Protein AF-0000000078277235 (afdb_homodimer)

Secondary structure (DSSP, 8-state):
------------------------------GGGPPEEE-SGGGGGGGGSSEEEEEEE-TTBHHHHHHHHHHHHHHT-GGGTTSEEEEEE-TT-HHHHHHTT--SSSEEEEEETTEEEEEEES--SSHHHHHHHHT-/------------------------------GGGPPEEE-SGGGGGGGGSSEEEEEEE-TTBHHHHHHHHHHHHHHT-GGGTTSEEEEEE-TT-HHHHHHTT--SSSEEEEEETTEEEEEEES--S-HHHHHHHHT-

Sequence (272 aa):
MSWGIFSKDSLFSLLNVMGILMFSTIVVTSVNGEPIQFLQTNDVYKLHKGFWVVNYHLAGYKYSDKGAKLFTKASKDKKYEKVNFASFNCLDNIDYCFAKGISKFPSITLEQNGRIKSKLQGAPRAVEQIKQFIQKMSWGIFSKDSLFSLLNVMGILMFSTIVVTSVNGEPIQFLQTNDVYKLHKGFWVVNYHLAGYKYSDKGAKLFTKASKDKKYEKVNFASFNCLDNIDYCFAKGISKFPSITLEQNGRIKSKLQGAPRAVEQIKQFIQK

Solvent-accessible surface area (backbone atoms only — not comparable to full-atom values): 15888 Å² total; per-residue (Å²): 134,89,77,85,83,84,81,79,82,81,79,79,78,78,75,78,76,74,74,75,76,73,76,74,72,74,73,76,61,53,68,88,33,40,50,36,78,37,79,54,78,79,60,52,64,60,47,50,57,53,59,35,40,35,39,39,26,36,82,65,21,57,53,24,49,53,26,49,54,35,49,41,58,43,40,48,36,73,93,41,70,88,55,42,42,33,33,36,50,28,57,90,35,45,67,61,37,40,75,72,69,48,67,49,67,14,24,37,31,40,28,51,46,62,38,78,78,49,74,46,72,40,53,64,89,45,43,65,58,54,53,54,59,68,72,102,138,88,70,89,78,71,87,78,83,78,80,79,77,78,74,78,76,76,73,76,76,73,76,73,70,75,72,74,61,52,66,89,33,40,50,34,78,37,78,53,78,80,61,52,65,62,48,50,57,53,61,36,38,36,38,40,26,34,83,64,20,57,54,22,48,55,27,48,52,36,48,41,58,45,41,49,36,74,93,40,70,87,54,43,43,32,32,35,49,30,58,88,34,44,68,61,36,42,74,72,68,46,68,52,69,13,25,38,32,40,28,49,47,61,38,78,76,47,74,45,72,38,53,62,90,44,43,66,57,54,52,54,60,67,72,100

Organism: Zancudomyces culisetae (NCBI:txid1213189)

Radius of gyration: 32.81 Å; Cα contacts (8 Å, |Δi|>4): 409; chains: 2; bounding box: 46×60×177 Å

Structure (mmCIF, N/CA/C/O backbone):
data_AF-0000000078277235-model_v1
#
loop_
_entity.id
_entity.type
_entity.pdbx_description
1 polymer 'Thioredoxin domain-containing protein'
#
loop_
_atom_site.group_PDB
_atom_site.id
_atom_site.type_symbol
_atom_site.label_atom_id
_atom_site.label_alt_id
_atom_site.label_comp_id
_atom_site.label_asym_id
_atom_site.label_entity_id
_atom_site.label_seq_id
_atom_site.pdbx_PDB_ins_code
_atom_site.Cartn_x
_atom_site.Cartn_y
_atom_site.Cartn_z
_atom_site.occupancy
_atom_site.B_iso_or_equiv
_atom_site.auth_seq_id
_atom_site.auth_comp_id
_atom_site.auth_asym_id
_atom_site.auth_atom_id
_atom_site.pdbx_PDB_model_num
ATOM 1 N N . MET A 1 1 ? -26.672 9.633 91.312 1 26.83 1 MET A N 1
ATOM 2 C CA . MET A 1 1 ? -27.125 9.133 90 1 26.83 1 MET A CA 1
ATOM 3 C C . MET A 1 1 ? -26.375 9.812 88.875 1 26.83 1 MET A C 1
ATOM 5 O O . MET A 1 1 ? -26.828 9.781 87.75 1 26.83 1 MET A O 1
ATOM 9 N N . SER A 1 2 ? -25.297 10.508 89.125 1 33.12 2 SER A N 1
ATOM 10 C CA . SER A 1 2 ? -24.625 11.562 88.375 1 33.12 2 SER A CA 1
ATOM 11 C C . SER A 1 2 ? -23.812 10.984 87.188 1 33.12 2 SER A C 1
ATOM 13 O O . SER A 1 2 ? -22.656 10.594 87.375 1 33.12 2 SER A O 1
ATOM 15 N N . TRP A 1 3 ? -24.484 9.891 86.438 1 30.95 3 TRP A N 1
ATOM 16 C CA . TRP A 1 3 ? -23.688 9.125 85.5 1 30.95 3 TRP A CA 1
ATOM 17 C C . TRP A 1 3 ? -23.031 10.047 84.5 1 30.95 3 TRP A C 1
ATOM 19 O O . TRP A 1 3 ? -23.406 11.211 84.375 1 30.95 3 TRP A O 1
ATOM 29 N N . GLY A 1 4 ? -22.422 9.438 83.375 1 32.31 4 GLY A N 1
ATOM 30 C CA . GLY A 1 4 ? -21.344 9.266 82.375 1 32.31 4 GLY A CA 1
ATOM 31 C C . GLY A 1 4 ? -21.438 10.227 81.25 1 32.31 4 GLY A C 1
ATOM 32 O O . GLY A 1 4 ? -22.531 10.609 80.812 1 32.31 4 GLY A O 1
ATOM 33 N N . ILE A 1 5 ? -20.344 10.953 80.938 1 37.28 5 ILE A N 1
ATOM 34 C CA . ILE A 1 5 ? -19.781 11.977 80.062 1 37.28 5 ILE A CA 1
ATOM 35 C C . ILE A 1 5 ? -19.953 11.547 78.625 1 37.28 5 ILE A C 1
ATOM 37 O O . ILE A 1 5 ? -19.938 10.352 78.312 1 37.28 5 ILE A O 1
ATOM 41 N N . PHE A 1 6 ? -20.359 12.469 77.688 1 34.78 6 PHE A N 1
ATOM 42 C CA . PHE A 1 6 ? -20.75 12.742 76.312 1 34.78 6 PHE A CA 1
ATOM 43 C C . PHE A 1 6 ? -19.609 12.445 75.375 1 34.78 6 PHE A C 1
ATOM 45 O O . PHE A 1 6 ? -18.562 13.102 75.438 1 34.78 6 PHE A O 1
ATOM 52 N N . SER A 1 7 ? -19.156 11.133 75.062 1 30 7 SER A N 1
ATOM 53 C CA . SER A 1 7 ? -18.094 10.828 74.125 1 30 7 SER A CA 1
ATOM 54 C C . SER A 1 7 ? -18.438 11.352 72.688 1 30 7 SER A C 1
ATOM 56 O O . SER A 1 7 ? -19.438 10.93 72.125 1 30 7 SER A O 1
ATOM 58 N N . LYS A 1 8 ? -18.25 12.617 72.438 1 32.94 8 LYS A N 1
ATOM 59 C CA . LYS A 1 8 ? -18.438 13.266 71.125 1 32.94 8 LYS A CA 1
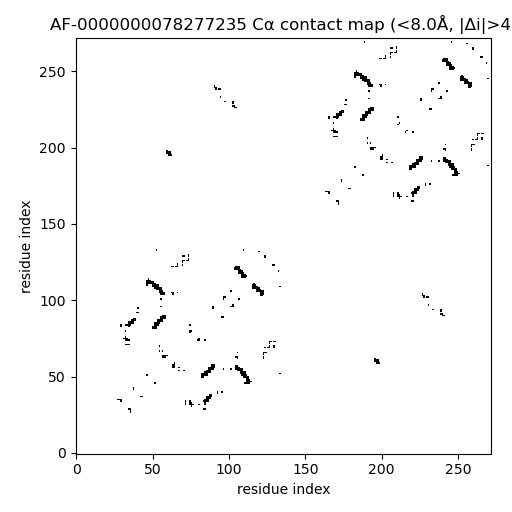ATOM 60 C C . LYS A 1 8 ? -17.672 12.539 70 1 32.94 8 LYS A C 1
ATOM 62 O O . LYS A 1 8 ? -16.469 12.281 70.188 1 32.94 8 LYS A O 1
ATOM 67 N N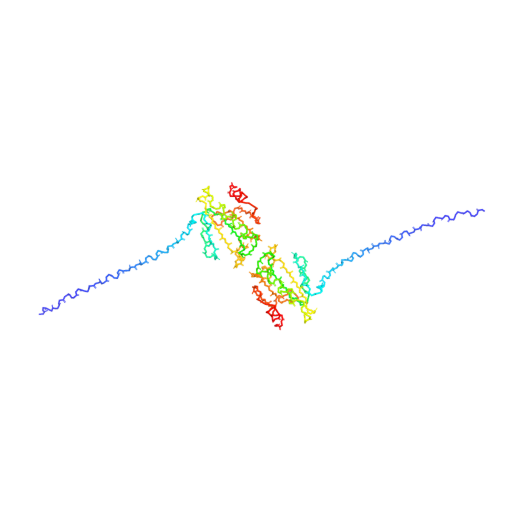 . ASP A 1 9 ? -18.266 11.625 69.125 1 31.92 9 ASP A N 1
ATOM 68 C CA . ASP A 1 9 ? -17.891 10.945 67.938 1 31.92 9 ASP A CA 1
ATOM 69 C C . ASP A 1 9 ? -17.328 11.93 66.875 1 31.92 9 ASP A C 1
ATOM 71 O O . ASP A 1 9 ? -17.953 12.945 66.562 1 31.92 9 ASP A O 1
ATOM 75 N N . SER A 1 10 ? -15.945 12.109 66.688 1 32.84 10 SER A N 1
ATOM 76 C CA . SER A 1 10 ? -15.117 12.758 65.688 1 32.84 10 SER A CA 1
ATOM 77 C C . SER A 1 10 ? -15.477 12.281 64.312 1 32.84 10 SER A C 1
ATOM 79 O O . SER A 1 10 ? -15.383 11.086 64 1 32.84 10 SER A O 1
ATOM 81 N N . LEU A 1 11 ? -16.531 12.742 63.625 1 35.03 11 LEU A N 1
ATOM 82 C CA . LEU A 1 11 ? -16.875 12.547 62.219 1 35.03 11 LEU A CA 1
ATOM 83 C C . LEU A 1 11 ? -15.68 12.82 61.312 1 35.03 11 LEU A C 1
ATOM 85 O O . LEU A 1 11 ? -15.141 13.93 61.312 1 35.03 11 LEU A O 1
ATOM 89 N N . PHE A 1 12 ? -14.734 11.867 61.031 1 36.47 12 PHE A N 1
ATOM 90 C CA . PHE A 1 12 ? -13.664 11.852 60.031 1 36.47 12 PHE A CA 1
ATOM 91 C C . PHE A 1 12 ? -14.188 12.234 58.656 1 36.47 12 PHE A C 1
ATOM 93 O O . PHE A 1 12 ? -15.117 11.609 58.156 1 36.47 12 PHE A O 1
ATOM 100 N N . SER A 1 13 ? -14.195 13.516 58.281 1 35.94 13 SER A N 1
ATOM 101 C CA . SER A 1 13 ? -14.367 14.047 56.938 1 35.94 13 SER A CA 1
ATOM 102 C C . SER A 1 13 ? -13.453 13.336 55.938 1 35.94 13 SER A C 1
ATOM 104 O O . SER A 1 13 ? -12.227 13.375 56.094 1 35.94 13 SER A O 1
ATOM 106 N N . LEU A 1 14 ? -13.758 12.133 55.469 1 38.88 14 LEU A N 1
ATOM 107 C CA . LEU A 1 14 ? -13.133 11.539 54.281 1 38.88 14 LEU A CA 1
ATOM 108 C C . LEU A 1 14 ? -13.055 12.555 53.156 1 38.88 14 LEU A C 1
ATOM 110 O O . LEU A 1 14 ? -14.078 13 52.625 1 38.88 14 LEU A O 1
ATOM 114 N N . LEU A 1 15 ? -12.133 13.477 53.156 1 37.88 15 LEU A N 1
ATOM 115 C CA . LEU A 1 15 ? -11.758 14.273 52 1 37.88 15 LEU A CA 1
ATOM 116 C C . LEU A 1 15 ? -11.516 13.383 50.781 1 37.88 15 LEU A C 1
ATOM 118 O O . LEU A 1 15 ? -10.656 12.508 50.812 1 37.88 15 LEU A O 1
ATOM 122 N N . ASN A 1 16 ? -12.508 13.039 50 1 39.5 16 ASN A N 1
ATOM 123 C CA . ASN A 1 16 ? -12.398 12.516 48.625 1 39.5 16 ASN A CA 1
ATOM 124 C C . ASN A 1 16 ? -11.391 13.305 47.812 1 39.5 16 ASN A C 1
ATOM 126 O O . ASN A 1 16 ? -11.609 14.484 47.5 1 39.5 16 ASN A O 1
ATOM 130 N N . VAL A 1 17 ? -10.062 13.148 47.969 1 40.12 17 VAL A N 1
ATOM 131 C CA . VAL A 1 17 ? -9.078 13.609 47 1 40.12 17 VAL A CA 1
ATOM 132 C C . VAL A 1 17 ? -9.477 13.117 45.594 1 40.12 17 VAL A C 1
ATOM 134 O O . VAL A 1 17 ? -9.383 11.922 45.312 1 40.12 17 VAL A O 1
ATOM 137 N N . MET A 1 18 ? -10.57 13.57 45.031 1 38.38 18 MET A N 1
ATOM 138 C CA . MET A 1 18 ? -10.758 13.391 43.594 1 38.38 18 MET A CA 1
ATOM 139 C C . MET A 1 18 ? -9.492 13.781 42.844 1 38.38 18 MET A C 1
ATOM 141 O O . MET A 1 18 ? -9.117 14.953 42.812 1 38.38 18 MET A O 1
ATOM 145 N N . GLY A 1 19 ? -8.391 13.023 42.875 1 37.62 19 GLY A N 1
ATOM 146 C CA . GLY A 1 19 ? -7.27 13.211 41.969 1 37.62 19 GLY A CA 1
ATOM 147 C C . GLY A 1 19 ? -7.703 13.438 40.531 1 37.62 19 GLY A C 1
ATOM 148 O O . GLY A 1 19 ? -8.367 12.586 39.938 1 37.62 19 GLY A O 1
ATOM 149 N N . ILE A 1 20 ? -7.926 14.664 40.094 1 40.81 20 ILE A N 1
ATOM 150 C CA . ILE A 1 20 ? -8.086 15.047 38.688 1 40.81 20 ILE A CA 1
ATOM 151 C C . ILE A 1 20 ? -6.938 14.469 37.875 1 40.81 20 ILE A C 1
ATOM 153 O O . ILE A 1 20 ? -5.777 14.828 38.062 1 40.81 20 ILE A O 1
ATOM 157 N N . LEU A 1 21 ? -6.988 13.211 37.531 1 38.16 21 LEU A N 1
ATOM 158 C CA . LEU A 1 21 ? -6.109 12.727 36.469 1 38.16 21 LEU A CA 1
ATOM 159 C C . LEU A 1 21 ? -6.133 13.672 35.281 1 38.16 21 LEU A C 1
ATOM 161 O O . LEU A 1 21 ? -7.148 13.781 34.594 1 38.16 21 LEU A O 1
ATOM 165 N N . MET A 1 22 ? -5.434 14.758 35.344 1 36.38 22 MET A N 1
ATOM 166 C CA . MET A 1 22 ? -5.203 15.586 34.156 1 36.38 22 MET A CA 1
ATOM 167 C C . MET A 1 22 ? -4.652 14.75 33 1 36.38 22 MET A C 1
ATOM 169 O O . MET A 1 22 ? -3.58 14.156 33.125 1 36.38 22 MET A O 1
ATOM 173 N N . PHE A 1 23 ? -5.461 14.047 32.281 1 37.84 23 PHE A N 1
ATOM 174 C CA . PHE A 1 23 ? -5.062 13.602 30.953 1 37.84 23 PHE A CA 1
ATOM 175 C C . PHE A 1 23 ? -4.332 14.711 30.203 1 37.84 23 PHE A C 1
ATOM 177 O O . PHE A 1 23 ? -4.945 15.695 29.797 1 37.84 23 PHE A O 1
ATOM 184 N N . SER A 1 24 ? -3.104 14.922 30.453 1 35.66 24 SER A N 1
ATOM 185 C CA . SER A 1 24 ? -2.281 15.781 29.609 1 35.66 24 SER A CA 1
ATOM 186 C C . SER A 1 24 ? -2.426 15.414 28.141 1 35.66 24 SER A C 1
ATOM 188 O O . SER A 1 24 ? -2.072 14.305 27.734 1 35.66 24 SER A O 1
ATOM 190 N N . THR A 1 25 ? -3.445 15.812 27.5 1 36.75 25 THR A N 1
ATOM 191 C CA . THR A 1 25 ? -3.422 15.773 26.047 1 36.75 25 THR A CA 1
ATOM 192 C C . THR A 1 25 ? -2.107 16.328 25.516 1 36.75 25 THR A C 1
ATOM 194 O O . THR A 1 25 ? -1.825 17.516 25.656 1 36.75 25 THR A O 1
ATOM 197 N N . ILE A 1 26 ? -1.098 15.602 25.547 1 33.97 26 ILE A N 1
ATOM 198 C CA . ILE A 1 26 ? 0.086 16.031 24.812 1 33.97 26 ILE A CA 1
ATOM 199 C C . ILE A 1 26 ? -0.315 16.516 23.422 1 33.97 26 ILE A C 1
ATOM 201 O O . ILE A 1 26 ? -0.714 15.719 22.578 1 33.97 26 ILE A O 1
ATOM 205 N N . VAL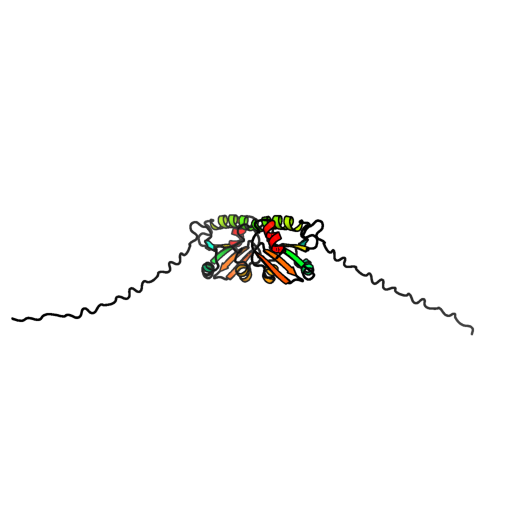 A 1 27 ? -0.939 17.688 23.266 1 37.31 27 VAL A N 1
ATOM 206 C CA . VAL A 1 27 ? -0.95 18.328 21.953 1 37.31 27 VAL A CA 1
ATOM 207 C C . VAL A 1 27 ? 0.456 18.312 21.359 1 37.31 27 VAL A C 1
ATOM 209 O O . VAL A 1 27 ? 1.372 18.953 21.891 1 37.31 27 VAL A O 1
ATOM 212 N N . VAL A 1 28 ? 0.849 17.188 20.781 1 39.94 28 VAL A N 1
ATOM 213 C CA . VAL A 1 28 ? 2.102 17.203 20.031 1 39.94 28 VAL A CA 1
ATOM 214 C C . VAL A 1 28 ? 2.084 18.359 19.016 1 39.94 28 VAL A C 1
ATOM 216 O O . VAL A 1 28 ? 1.291 18.359 18.078 1 39.94 28 VAL A O 1
ATOM 219 N N . THR A 1 29 ? 2.064 19.547 19.438 1 46.28 29 THR A N 1
ATOM 220 C CA . THR A 1 29 ? 2.355 20.688 18.578 1 46.28 29 THR A CA 1
ATOM 221 C C . THR A 1 29 ? 3.578 20.406 17.703 1 46.28 29 THR A C 1
ATOM 223 O O . THR A 1 29 ? 4.457 19.625 18.094 1 46.28 29 THR A O 1
ATOM 226 N N . SER A 1 30 ? 3.348 20.312 16.328 1 51.72 30 SER A N 1
ATOM 227 C CA . SER A 1 30 ? 4.488 20.281 15.422 1 51.72 30 SER A CA 1
ATOM 228 C C . SER A 1 30 ? 5.633 21.156 15.93 1 51.72 30 SER A C 1
ATOM 230 O O . SER A 1 30 ? 5.469 22.359 16.109 1 51.72 30 SER A O 1
ATOM 232 N N . VAL A 1 31 ? 6.375 20.703 16.797 1 56.75 31 VAL A N 1
ATOM 233 C CA . VAL A 1 31 ? 7.578 21.438 17.172 1 56.75 31 VAL A CA 1
ATOM 234 C C . VAL A 1 31 ? 8.484 21.594 15.953 1 56.75 31 VAL A C 1
ATOM 236 O O . VAL A 1 31 ? 8.82 20.625 15.297 1 56.75 31 VAL A O 1
ATOM 239 N N . ASN A 1 32 ? 8.789 22.828 15.547 1 69.06 32 ASN A N 1
ATOM 240 C CA . ASN A 1 32 ? 9.781 23.297 14.578 1 69.06 32 ASN A CA 1
ATOM 241 C C . ASN A 1 32 ? 9.344 23 13.148 1 69.06 32 ASN A C 1
ATOM 243 O O . ASN A 1 32 ? 10.188 22.734 12.281 1 69.06 32 ASN A O 1
ATOM 247 N N . GLY A 1 33 ? 7.996 22.812 12.906 1 84.06 33 GLY A N 1
ATOM 248 C CA . GLY A 1 33 ? 7.484 22.703 11.547 1 84.06 33 GLY A CA 1
ATOM 249 C C . GLY A 1 33 ? 7.441 21.281 11.047 1 84.06 33 GLY A C 1
ATOM 250 O O . GLY A 1 33 ? 7.02 21.031 9.914 1 84.06 33 GLY A O 1
ATOM 251 N N . GLU A 1 34 ? 7.91 20.312 11.922 1 92.31 34 GLU A N 1
ATOM 252 C CA . GLU A 1 34 ? 7.859 18.906 11.516 1 92.31 34 GLU A CA 1
ATOM 253 C C . GLU A 1 34 ? 6.445 18.359 11.648 1 92.31 34 GLU A C 1
ATOM 255 O O . GLU A 1 34 ? 5.766 18.609 12.648 1 92.31 34 GLU A O 1
ATOM 260 N N . PRO A 1 35 ? 6.062 17.625 10.609 1 96.56 35 PRO A N 1
ATOM 261 C CA . PRO A 1 35 ? 4.73 17.031 10.727 1 96.56 35 PRO A CA 1
ATOM 262 C C . PRO A 1 35 ? 4.621 16.062 11.898 1 96.56 35 PRO A C 1
ATOM 264 O O . PRO A 1 35 ? 5.562 15.312 12.172 1 96.56 35 PRO A O 1
ATOM 267 N N . ILE A 1 36 ? 3.5 16.078 12.531 1 94.06 36 ILE A N 1
ATOM 268 C CA . ILE A 1 36 ? 3.217 15.078 13.547 1 94.06 36 ILE A CA 1
ATOM 269 C C . ILE A 1 36 ? 3.123 13.695 12.898 1 94.06 36 ILE A C 1
ATOM 271 O O . ILE A 1 36 ? 2.512 13.547 11.836 1 94.06 36 ILE A O 1
ATOM 275 N N . GLN A 1 37 ? 3.777 12.719 13.523 1 93 37 GLN A N 1
ATOM 276 C CA . GLN A 1 37 ? 3.719 11.359 13 1 93 37 GLN A CA 1
ATOM 277 C C . GLN A 1 37 ? 2.611 10.555 13.68 1 93 37 GLN A C 1
ATOM 279 O O . GLN A 1 37 ? 2.668 10.305 14.891 1 93 37 GLN A O 1
ATOM 284 N N . PHE A 1 38 ? 1.598 10.273 12.867 1 87.31 38 PHE A N 1
ATOM 285 C CA . PHE A 1 38 ? 0.58 9.359 13.375 1 87.31 38 PHE A CA 1
ATOM 286 C C . PHE A 1 38 ? 0.924 7.922 13.023 1 87.31 38 PHE A C 1
ATOM 288 O O . PHE A 1 38 ? 1.121 7.594 11.852 1 87.31 38 PHE A O 1
ATOM 295 N N . LEU A 1 39 ? 1.093 7.125 13.992 1 76.5 39 LEU A N 1
ATOM 296 C CA . LEU A 1 39 ? 1.481 5.742 13.742 1 76.5 39 LEU A CA 1
ATOM 297 C C . LEU A 1 39 ? 0.274 4.812 13.828 1 76.5 39 LEU A C 1
ATOM 299 O O . LEU A 1 39 ? 0.265 3.742 13.211 1 76.5 39 LEU A O 1
ATOM 303 N N . GLN A 1 40 ? -0.65 5.137 14.727 1 80.44 40 GLN A N 1
ATOM 304 C CA . GLN A 1 40 ? -1.84 4.316 14.93 1 80.44 40 GLN A CA 1
ATOM 305 C C . GLN A 1 40 ? -3.111 5.156 14.828 1 80.44 40 GLN A C 1
ATOM 307 O O . GLN A 1 40 ? -3.055 6.387 14.883 1 80.44 40 GLN A O 1
ATOM 312 N N . THR A 1 41 ? -4.156 4.477 14.688 1 82.75 41 THR A N 1
ATOM 313 C CA . THR A 1 41 ? -5.445 5.121 14.469 1 82.75 41 THR A CA 1
ATOM 314 C C . THR A 1 41 ? -5.902 5.859 15.727 1 82.75 41 THR A C 1
ATOM 316 O O . THR A 1 41 ? -6.77 6.73 15.664 1 82.75 41 THR A O 1
ATOM 319 N N . ASN A 1 42 ? -5.184 5.605 16.703 1 79.38 42 ASN A N 1
ATOM 320 C CA . ASN A 1 42 ? -5.652 6.203 17.953 1 79.38 42 ASN A CA 1
ATOM 321 C C . ASN A 1 42 ? -5.312 7.688 18.031 1 79.38 42 ASN A C 1
ATOM 323 O O . ASN A 1 42 ? -5.898 8.422 18.828 1 79.38 42 ASN A O 1
ATOM 327 N N . ASP A 1 43 ? -4.383 8.18 17.281 1 82.06 43 ASP A N 1
ATOM 328 C CA . ASP A 1 43 ? -3.99 9.586 17.344 1 82.06 43 ASP A CA 1
ATOM 329 C C . ASP A 1 43 ? -4.762 10.414 16.312 1 82.06 43 ASP A C 1
ATOM 331 O O . ASP A 1 43 ? -4.699 11.648 16.328 1 82.06 43 ASP A O 1
ATOM 335 N N . VAL A 1 44 ? -5.566 9.758 15.57 1 87.44 44 VAL A N 1
ATOM 336 C CA . VAL A 1 44 ? -6.168 10.438 14.43 1 87.44 44 VAL A CA 1
ATOM 337 C C . VAL A 1 44 ? -7.344 11.289 14.898 1 87.44 44 VAL A C 1
ATOM 339 O O . VAL A 1 44 ? -7.828 12.148 14.156 1 87.44 44 VAL A O 1
ATOM 342 N N . TYR A 1 45 ? -7.754 11.156 16.109 1 89.44 45 TYR A N 1
ATOM 343 C CA . TYR A 1 45 ? -8.836 11.969 16.656 1 89.44 45 TYR A CA 1
ATOM 344 C C . TYR A 1 45 ? -8.477 13.453 16.625 1 89.44 45 TYR A C 1
ATOM 346 O O . TYR A 1 45 ? -9.352 14.305 16.5 1 89.44 45 TYR A O 1
ATOM 354 N N . LYS A 1 46 ? -7.234 13.766 16.703 1 91.44 46 LYS A N 1
ATOM 355 C CA . LYS A 1 46 ? -6.762 15.141 16.656 1 91.44 46 LYS A CA 1
ATOM 356 C C . LYS A 1 46 ? -7.211 15.828 15.367 1 91.44 46 LYS A C 1
ATOM 358 O O . LYS A 1 46 ? -7.43 17.047 15.352 1 91.44 46 LYS A O 1
ATOM 363 N N . LEU A 1 47 ? -7.352 15.047 14.312 1 94.88 47 LEU A N 1
ATOM 364 C CA . LEU A 1 47 ? -7.711 15.602 13.008 1 94.88 47 LEU A CA 1
ATOM 365 C C . LEU A 1 47 ? -9.125 16.172 13.023 1 94.88 47 LEU A C 1
ATOM 367 O O . LEU A 1 47 ? -9.516 16.922 12.125 1 94.88 47 LEU A O 1
ATOM 371 N N . HIS A 1 48 ? -9.953 15.836 14 1 95.19 48 HIS A N 1
ATOM 372 C CA . HIS A 1 48 ? -11.367 16.203 14.039 1 95.19 48 HIS A CA 1
ATOM 373 C C . HIS A 1 48 ? -11.547 17.656 14.484 1 95.19 48 HIS A C 1
ATOM 375 O O . HIS A 1 48 ? -12.672 18.156 14.5 1 95.19 48 HIS A O 1
ATOM 381 N N . LYS A 1 49 ? -10.469 18.297 14.828 1 95.5 49 LYS A N 1
ATOM 382 C CA . LYS A 1 49 ? -10.523 19.703 15.195 1 95.5 49 LYS A CA 1
ATOM 383 C C . LYS A 1 49 ? -9.484 20.516 14.414 1 95.5 49 LYS A C 1
ATOM 385 O O . LYS A 1 49 ? -8.289 20.203 14.445 1 95.5 49 LYS A O 1
ATOM 390 N N . GLY A 1 50 ? -10.016 21.5 13.688 1 96 50 GLY A N 1
ATOM 391 C CA . GLY A 1 50 ? -9.109 22.438 13.039 1 96 50 GLY A CA 1
ATOM 392 C C . GLY A 1 50 ? -8.75 22.031 11.625 1 96 50 GLY A C 1
ATOM 393 O O . GLY A 1 50 ? -9.406 21.172 11.031 1 96 50 GLY A O 1
ATOM 394 N N . PHE A 1 51 ? -7.719 22.781 11.039 1 96.75 51 PHE A N 1
ATOM 395 C CA . PHE A 1 51 ? -7.242 22.578 9.672 1 96.75 51 PHE A CA 1
ATOM 396 C C . PHE A 1 51 ? -5.934 21.797 9.672 1 96.75 51 PHE A C 1
ATOM 398 O O . PHE A 1 51 ? -4.996 22.141 10.398 1 96.75 51 PHE A O 1
ATOM 405 N N . TRP A 1 52 ? -5.93 20.734 8.852 1 97.25 52 TRP A N 1
ATOM 406 C CA . TRP A 1 52 ? -4.766 19.859 8.789 1 97.25 52 TRP A CA 1
ATOM 407 C C . TRP A 1 52 ? -4.348 19.625 7.34 1 97.25 52 TRP A C 1
ATOM 409 O O . TRP A 1 52 ? -5.199 19.531 6.453 1 97.25 52 TRP A O 1
ATOM 419 N N . VAL A 1 53 ? -3.082 19.531 7.121 1 98.31 53 VAL A N 1
ATOM 420 C CA . VAL A 1 53 ? -2.477 18.938 5.934 1 98.31 53 VAL A CA 1
ATOM 421 C C . VAL A 1 53 ? -1.838 17.609 6.293 1 98.31 53 VAL A C 1
ATOM 423 O O . VAL A 1 53 ? -0.954 17.547 7.152 1 98.31 53 VAL A O 1
ATOM 426 N N . VAL A 1 54 ? -2.357 16.578 5.656 1 98.19 54 VAL A N 1
ATOM 427 C CA . VAL A 1 54 ? -1.931 15.258 6.09 1 98.19 54 VAL A CA 1
ATOM 428 C C . VAL A 1 54 ? -1.298 14.516 4.914 1 98.19 54 VAL A C 1
ATOM 430 O O . VAL A 1 54 ? -1.837 14.516 3.807 1 98.19 54 VAL A O 1
ATOM 433 N N . ASN A 1 55 ? -0.127 13.938 5.129 1 98.62 55 ASN A N 1
ATOM 434 C CA . ASN A 1 55 ? 0.522 13.023 4.195 1 98.62 55 ASN A CA 1
ATOM 435 C C . ASN A 1 55 ? 0.211 11.562 4.531 1 98.62 55 ASN A C 1
ATOM 437 O O . ASN A 1 55 ? 0.732 11.023 5.508 1 98.62 55 ASN A O 1
ATOM 441 N N . TYR A 1 56 ? -0.661 10.969 3.795 1 97.88 56 TYR A N 1
ATOM 442 C CA . TYR A 1 56 ? -0.898 9.531 3.869 1 97.88 56 TYR A CA 1
ATOM 443 C C . TYR A 1 56 ? 0.1 8.766 3.006 1 97.88 56 TYR A C 1
ATOM 445 O O . TYR A 1 56 ? 0.138 8.945 1.786 1 97.88 56 TYR A O 1
ATOM 453 N N . HIS A 1 57 ? 0.857 7.906 3.598 1 97.62 57 HIS A N 1
ATOM 454 C CA . HIS A 1 57 ? 1.991 7.32 2.893 1 97.62 57 HIS A CA 1
ATOM 455 C C . HIS A 1 57 ? 2.203 5.867 3.307 1 97.62 57 HIS A C 1
ATOM 457 O O . HIS A 1 57 ? 1.535 5.371 4.219 1 97.62 57 HIS A O 1
ATOM 463 N N . LEU A 1 58 ? 3.025 5.18 2.51 1 97.06 58 LEU A N 1
ATOM 464 C CA . LEU A 1 58 ? 3.531 3.852 2.838 1 97.06 58 LEU A CA 1
ATOM 465 C C . LEU A 1 58 ? 5.02 3.902 3.172 1 97.06 58 LEU A C 1
ATOM 467 O O . LEU A 1 58 ? 5.852 4.125 2.287 1 97.06 58 LEU A O 1
ATOM 471 N N . ALA A 1 59 ? 5.305 3.695 4.469 1 96.31 59 ALA A N 1
ATOM 472 C CA . ALA A 1 59 ? 6.707 3.75 4.867 1 96.31 59 ALA A CA 1
ATOM 473 C C . ALA A 1 59 ? 7.527 2.686 4.145 1 96.31 59 ALA A C 1
ATOM 475 O O . ALA A 1 59 ? 7.137 1.517 4.105 1 96.31 59 ALA A O 1
ATOM 476 N N . GLY A 1 60 ? 8.664 3.096 3.531 1 96.06 60 GLY A N 1
ATOM 477 C CA . GLY A 1 60 ? 9.539 2.156 2.838 1 96.06 60 GLY A CA 1
ATOM 478 C C . GLY A 1 60 ? 9.242 2.057 1.354 1 96.06 60 GLY A C 1
ATOM 479 O O . GLY A 1 60 ? 9.953 1.369 0.62 1 96.06 60 GLY A O 1
ATOM 480 N N . TYR A 1 61 ? 8.156 2.625 0.918 1 97.56 61 TYR A N 1
ATOM 481 C CA . TYR A 1 61 ? 7.84 2.693 -0.503 1 97.56 61 TYR A CA 1
ATOM 482 C C . TYR A 1 61 ? 8.555 3.861 -1.166 1 97.56 61 TYR A C 1
ATOM 484 O O . TYR A 1 61 ? 8.422 5.008 -0.732 1 97.56 61 TYR A O 1
ATOM 492 N N . LYS A 1 62 ? 9.242 3.654 -2.166 1 97 62 LYS A N 1
ATOM 493 C CA . LYS A 1 62 ? 10.195 4.59 -2.76 1 97 62 LYS A CA 1
ATOM 494 C C . LYS A 1 62 ? 9.547 5.941 -3.031 1 97 62 LYS A C 1
ATOM 496 O O . LYS A 1 62 ? 10.102 6.984 -2.68 1 97 62 LYS A O 1
ATOM 501 N N . TYR A 1 63 ? 8.422 6.008 -3.605 1 97.44 63 TYR A N 1
ATOM 502 C CA . TYR A 1 63 ? 7.797 7.266 -3.998 1 97.44 63 TYR A CA 1
ATOM 503 C C . TYR A 1 63 ? 7.133 7.941 -2.803 1 97.44 63 TYR A C 1
ATOM 505 O O . TYR A 1 63 ? 7.094 9.172 -2.719 1 97.44 63 TYR A O 1
ATOM 513 N N . SER A 1 64 ? 6.617 7.137 -1.882 1 98.38 64 SER A N 1
ATOM 514 C CA . SER A 1 64 ? 6.094 7.691 -0.638 1 98.38 64 SER A CA 1
ATOM 515 C C . SER A 1 64 ? 7.203 8.344 0.185 1 98.38 64 SER A C 1
ATOM 517 O O . SER A 1 64 ? 7.02 9.43 0.735 1 98.38 64 SER A O 1
ATOM 519 N N . ASP A 1 65 ? 8.359 7.652 0.185 1 98.19 65 ASP A N 1
ATOM 520 C CA . ASP A 1 65 ? 9.477 8.188 0.963 1 98.19 65 ASP A CA 1
ATOM 521 C C . ASP A 1 65 ? 9.977 9.5 0.367 1 98.19 65 ASP A C 1
ATOM 523 O O . ASP A 1 65 ? 10.289 10.438 1.099 1 98.19 65 ASP A O 1
ATOM 527 N N . LYS A 1 66 ? 10.055 9.531 -0.916 1 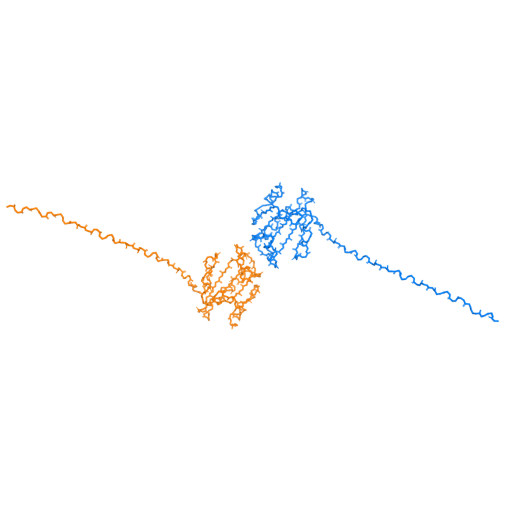98.06 66 LYS A N 1
ATOM 528 C CA . LYS A 1 66 ? 10.422 10.773 -1.583 1 98.06 66 LYS A CA 1
ATOM 529 C C . LYS A 1 66 ? 9.414 11.883 -1.275 1 98.06 66 LYS A C 1
ATOM 531 O O . LYS A 1 66 ? 9.797 13.008 -0.964 1 98.06 66 LYS A O 1
ATOM 536 N N . GLY A 1 67 ? 8.117 11.594 -1.374 1 98.62 67 GLY A N 1
ATOM 537 C CA . GLY A 1 67 ? 7.07 12.562 -1.067 1 98.62 67 GLY A CA 1
ATOM 538 C C . GLY A 1 67 ? 7.117 13.055 0.365 1 98.62 67 GLY A C 1
ATOM 539 O O . GLY A 1 67 ? 6.871 14.234 0.627 1 98.62 67 GLY A O 1
ATOM 540 N N . ALA A 1 68 ? 7.43 12.141 1.24 1 98.31 68 ALA A N 1
ATOM 541 C CA . ALA A 1 68 ? 7.516 12.5 2.654 1 98.31 68 ALA A CA 1
ATOM 542 C C . ALA A 1 68 ? 8.602 13.547 2.891 1 98.31 68 ALA A C 1
ATOM 544 O O . ALA A 1 68 ? 8.414 14.469 3.689 1 98.31 68 ALA A O 1
ATOM 545 N N . LYS A 1 69 ? 9.711 13.406 2.248 1 98.31 69 LYS A N 1
ATOM 546 C CA . LYS A 1 69 ? 10.789 14.383 2.363 1 98.31 69 LYS A CA 1
ATOM 547 C C . LYS A 1 69 ? 10.336 15.758 1.876 1 98.31 69 LYS A C 1
ATOM 549 O O . LYS A 1 69 ? 10.586 16.766 2.539 1 98.31 69 LYS A O 1
ATOM 554 N N . LEU A 1 70 ? 9.703 15.797 0.74 1 98.75 70 LEU A N 1
ATOM 555 C CA . LEU A 1 70 ? 9.203 17.047 0.189 1 98.75 70 LEU A CA 1
ATOM 556 C C . LEU A 1 70 ? 8.133 17.656 1.099 1 98.75 70 LEU A C 1
ATOM 558 O O . LEU A 1 70 ? 8.102 18.875 1.296 1 98.75 70 LEU A O 1
ATOM 562 N N . PHE A 1 71 ? 7.309 16.828 1.653 1 98.75 71 PHE A N 1
ATOM 563 C CA . PHE A 1 71 ? 6.258 17.25 2.57 1 98.75 71 PHE A CA 1
ATOM 564 C C . PHE A 1 71 ? 6.852 17.922 3.807 1 98.75 71 PHE A C 1
ATOM 566 O O . PHE A 1 71 ? 6.391 18.984 4.23 1 98.75 71 PHE A O 1
ATOM 573 N N . THR A 1 72 ? 7.859 17.297 4.328 1 98.06 72 THR A N 1
ATOM 574 C CA . THR A 1 72 ? 8.531 17.844 5.5 1 98.06 72 THR A CA 1
ATOM 575 C C . THR A 1 72 ? 9.164 19.203 5.172 1 98.06 72 THR A C 1
ATOM 577 O O . THR A 1 72 ? 9.078 20.141 5.965 1 98.06 72 THR A O 1
ATOM 580 N N . LYS A 1 73 ? 9.773 19.281 4.059 1 97.81 73 LYS A N 1
ATOM 581 C CA . LYS A 1 73 ? 10.344 20.547 3.631 1 97.81 73 LYS A CA 1
ATOM 582 C C . LYS A 1 73 ? 9.266 21.625 3.537 1 97.81 73 LYS A C 1
ATOM 584 O O . LYS A 1 73 ? 9.461 22.766 3.99 1 97.81 73 LYS A O 1
ATOM 589 N N . ALA A 1 74 ? 8.133 21.312 2.975 1 97.94 74 ALA A N 1
ATOM 590 C CA . ALA A 1 74 ? 7.031 22.266 2.838 1 97.94 74 ALA A CA 1
ATOM 591 C C . ALA A 1 74 ? 6.508 22.703 4.203 1 97.94 74 ALA A C 1
ATOM 593 O O . ALA A 1 74 ? 6.234 23.875 4.418 1 97.94 74 ALA A O 1
ATOM 594 N N . SER A 1 75 ? 6.355 21.75 5.09 1 97.62 75 SER A N 1
ATOM 595 C CA . SER A 1 75 ? 5.762 22.031 6.395 1 97.62 75 SER A CA 1
ATOM 596 C C . SER A 1 75 ? 6.633 22.984 7.207 1 97.62 75 SER A C 1
ATOM 598 O O . SER A 1 75 ? 6.145 23.641 8.133 1 97.62 75 SER A O 1
ATOM 600 N N . LYS A 1 76 ? 7.867 23.062 6.891 1 96.44 76 LYS A N 1
ATOM 601 C CA . LYS A 1 76 ? 8.812 23.875 7.648 1 96.44 76 LYS A CA 1
ATOM 602 C C . LYS A 1 76 ? 8.789 25.328 7.168 1 96.44 76 LYS A C 1
ATOM 604 O O . LYS A 1 76 ? 9.406 26.188 7.785 1 96.44 76 LYS A O 1
ATOM 609 N N . ASP A 1 77 ? 8.078 25.562 6.098 1 95.44 77 ASP A N 1
ATOM 610 C CA . ASP A 1 77 ? 7.957 26.922 5.609 1 95.44 77 ASP A CA 1
ATOM 611 C C . ASP A 1 77 ? 7.23 27.812 6.625 1 95.44 77 ASP A C 1
ATOM 613 O O . ASP A 1 77 ? 6.137 27.469 7.078 1 95.44 77 ASP A O 1
ATOM 617 N N . LYS A 1 78 ? 7.738 28.953 6.949 1 93.5 78 LYS A N 1
ATOM 618 C CA . LYS A 1 78 ? 7.215 29.875 7.961 1 93.5 78 LYS A CA 1
ATOM 619 C C . LYS A 1 78 ? 5.816 30.344 7.59 1 93.5 78 LYS A C 1
ATOM 621 O O . LYS A 1 78 ? 5.012 30.672 8.469 1 93.5 78 LYS A O 1
ATOM 626 N N . LYS A 1 79 ? 5.543 30.359 6.312 1 93.31 79 LYS A N 1
ATOM 627 C CA . LYS A 1 79 ? 4.234 30.781 5.828 1 93.31 79 LYS A CA 1
ATOM 628 C C . LYS A 1 79 ? 3.123 29.906 6.395 1 93.31 79 LYS A C 1
ATOM 630 O O . LYS A 1 79 ? 1.975 30.344 6.508 1 93.31 79 LYS A O 1
ATOM 635 N N . TYR A 1 80 ? 3.543 28.75 6.828 1 94.12 80 TYR A N 1
ATOM 636 C CA . TYR A 1 80 ? 2.545 27.781 7.27 1 94.12 80 TYR A CA 1
ATOM 637 C C . TYR A 1 80 ? 2.674 27.5 8.766 1 94.12 80 TYR A C 1
ATOM 639 O O . TYR A 1 80 ? 2.338 26.406 9.234 1 94.12 80 TYR A O 1
ATOM 647 N N . GLU A 1 81 ? 3.129 28.344 9.5 1 92.06 81 GLU A N 1
ATOM 648 C CA . GLU A 1 81 ? 3.393 28.172 10.922 1 92.06 81 GLU A CA 1
ATOM 649 C C . GLU A 1 81 ? 2.104 27.906 11.695 1 92.06 81 GLU A C 1
ATOM 651 O O . GLU A 1 81 ? 2.127 27.281 12.758 1 92.06 81 GLU A O 1
ATOM 656 N N . LYS A 1 82 ? 0.955 28.312 11.172 1 91.88 82 LYS A N 1
ATOM 657 C CA . LYS A 1 82 ? -0.321 28.141 11.859 1 91.88 82 LYS A CA 1
ATOM 658 C C . LYS A 1 82 ? -1.076 26.922 11.32 1 91.88 82 LYS A C 1
ATOM 660 O O . LYS A 1 82 ? -2.199 26.656 11.75 1 91.88 82 LYS A O 1
ATOM 665 N N . VAL A 1 83 ? -0.487 26.297 10.398 1 95.19 83 VAL A N 1
ATOM 666 C CA . VAL A 1 83 ? -1.096 25.109 9.789 1 95.19 83 VAL A CA 1
ATOM 667 C C . VAL A 1 83 ? -0.625 23.859 10.508 1 95.19 83 VAL A C 1
ATOM 669 O O . VAL A 1 83 ? 0.558 23.719 10.836 1 95.19 83 VAL A O 1
ATOM 672 N N . ASN A 1 84 ? -1.523 22.906 10.836 1 95.75 84 ASN A N 1
ATOM 673 C CA . ASN A 1 84 ? -1.161 21.609 11.391 1 95.75 84 ASN A CA 1
ATOM 674 C C . ASN A 1 84 ? -0.778 20.609 10.305 1 95.75 84 ASN A C 1
ATOM 676 O O . ASN A 1 84 ? -1.535 20.406 9.352 1 95.75 84 ASN A O 1
ATOM 680 N N . PHE A 1 85 ? 0.369 20.016 10.445 1 97.5 85 PHE A N 1
ATOM 681 C CA . PHE A 1 85 ? 0.842 18.984 9.523 1 97.5 85 PHE A CA 1
ATOM 682 C C . PHE A 1 85 ? 0.953 17.641 10.219 1 97.5 85 PHE A C 1
ATOM 684 O O . PHE A 1 85 ? 1.395 17.562 11.367 1 97.5 85 PHE A O 1
ATOM 691 N N . ALA A 1 86 ? 0.527 16.641 9.531 1 97.19 86 ALA A N 1
ATOM 692 C CA . ALA A 1 86 ? 0.691 15.297 10.055 1 97.19 86 ALA A CA 1
ATOM 693 C C . ALA A 1 86 ? 1.052 14.312 8.945 1 97.19 86 ALA A C 1
ATOM 695 O O . ALA A 1 86 ? 0.792 14.578 7.77 1 97.19 86 ALA A O 1
ATOM 696 N N . SER A 1 87 ? 1.701 13.328 9.273 1 97.06 87 SER A N 1
ATOM 697 C CA . SER A 1 87 ? 1.944 12.172 8.43 1 97.06 87 SER A CA 1
ATOM 698 C C . SER A 1 87 ? 1.333 10.906 9.031 1 97.06 87 SER A C 1
ATOM 700 O O . SER A 1 87 ? 1.412 10.688 10.242 1 97.06 87 SER A O 1
ATOM 702 N N . PHE A 1 88 ? 0.678 10.172 8.195 1 97.06 88 PHE A N 1
ATOM 703 C CA . PHE A 1 88 ? 0.047 8.93 8.625 1 97.06 88 PHE A CA 1
ATOM 704 C C . PHE A 1 88 ? 0.519 7.758 7.777 1 97.06 88 PHE A C 1
ATOM 706 O O . PHE A 1 88 ? 0.35 7.762 6.559 1 97.06 88 PHE A O 1
ATOM 713 N N . ASN A 1 89 ? 1.106 6.75 8.406 1 96.12 89 ASN A N 1
ATOM 714 C CA . ASN A 1 89 ? 1.535 5.539 7.719 1 96.12 89 ASN A CA 1
ATOM 715 C C . ASN A 1 89 ? 0.373 4.574 7.508 1 96.12 89 ASN A C 1
ATOM 717 O O . ASN A 1 89 ? -0.169 4.023 8.469 1 96.12 89 ASN A O 1
ATOM 721 N N . CYS A 1 90 ? 0.092 4.281 6.23 1 95.25 90 CYS A N 1
ATOM 722 C CA . CYS A 1 90 ? -1.074 3.469 5.906 1 95.25 90 CYS A CA 1
ATOM 723 C C . CYS A 1 90 ? -0.695 1.999 5.77 1 95.25 90 CYS A C 1
ATOM 725 O O . CYS A 1 90 ? -1.564 1.141 5.613 1 95.25 90 CYS A O 1
ATOM 727 N N . LEU A 1 91 ? 0.599 1.638 5.781 1 93.25 91 LEU A N 1
ATOM 728 C CA . LEU A 1 91 ? 1.068 0.288 5.488 1 93.25 91 LEU A CA 1
ATOM 729 C C . LEU A 1 91 ? 0.367 -0.735 6.375 1 93.25 91 LEU A C 1
ATOM 731 O O . LEU A 1 91 ? -0.078 -1.78 5.895 1 93.25 91 LEU A O 1
ATOM 735 N N . ASP A 1 92 ? 0.188 -0.539 7.633 1 88.31 92 ASP A N 1
ATOM 736 C CA . ASP A 1 92 ? -0.467 -1.47 8.547 1 88.31 92 ASP A CA 1
ATOM 737 C C . ASP A 1 92 ? -1.874 -0.993 8.898 1 88.31 92 ASP A C 1
ATOM 739 O O . ASP A 1 92 ? -2.467 -1.461 9.875 1 88.31 92 ASP A O 1
ATOM 743 N N . ASN A 1 93 ? -2.375 -0.067 8.148 1 90.75 93 ASN A N 1
ATOM 744 C CA . ASN A 1 93 ? -3.697 0.512 8.359 1 90.75 93 ASN A CA 1
ATOM 745 C C . ASN A 1 93 ? -4.383 0.846 7.043 1 90.75 93 ASN A C 1
ATOM 747 O O . AS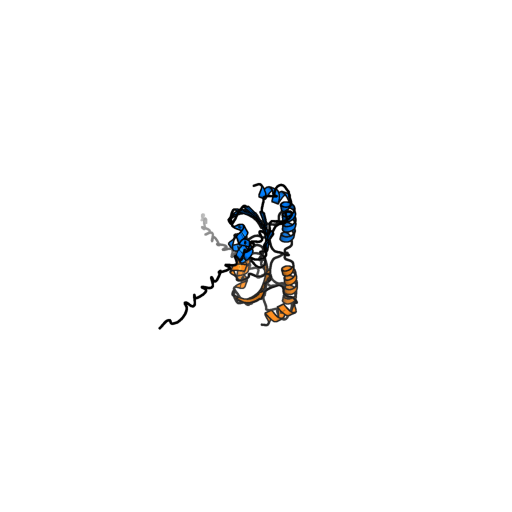N A 1 93 ? -4.984 1.913 6.898 1 90.75 93 ASN A O 1
ATOM 751 N N . ILE A 1 94 ? -4.211 -0.08 6.184 1 91.56 94 ILE A N 1
ATOM 752 C CA . ILE A 1 94 ? -4.719 0.183 4.84 1 91.56 94 ILE A CA 1
ATOM 753 C C . ILE A 1 94 ? -6.238 0.327 4.879 1 91.56 94 ILE A C 1
ATOM 755 O O . ILE A 1 94 ? -6.809 1.139 4.145 1 91.56 94 ILE A O 1
ATOM 759 N N . ASP A 1 95 ? -6.891 -0.446 5.707 1 90 95 ASP A N 1
ATOM 760 C CA . ASP A 1 95 ? -8.344 -0.393 5.832 1 90 95 ASP A CA 1
ATOM 761 C C . ASP A 1 95 ? -8.805 0.991 6.281 1 90 95 ASP A C 1
ATOM 763 O O . ASP A 1 95 ? -9.773 1.531 5.746 1 90 95 ASP A O 1
ATOM 767 N N . TYR A 1 96 ? -8.156 1.559 7.227 1 92.12 96 TYR A N 1
ATOM 768 C CA . TYR A 1 96 ? -8.484 2.895 7.711 1 92.12 96 TYR A CA 1
ATOM 769 C C . TYR A 1 96 ? -8.352 3.926 6.598 1 92.12 96 TYR A C 1
ATOM 771 O O . TYR A 1 96 ? -9.25 4.75 6.395 1 92.12 96 TYR A O 1
ATOM 779 N N . CYS A 1 97 ? -7.211 3.887 5.852 1 94.31 97 CYS A N 1
ATOM 780 C CA . CYS A 1 97 ? -6.949 4.867 4.805 1 94.31 97 CYS A CA 1
ATOM 781 C C . CYS A 1 97 ? -7.965 4.742 3.676 1 94.31 97 CYS A C 1
ATOM 783 O O . CYS A 1 97 ? -8.484 5.746 3.182 1 94.31 97 CYS A O 1
ATOM 785 N N . PHE A 1 98 ? -8.234 3.543 3.357 1 92.25 98 PHE A N 1
ATOM 786 C CA . PHE A 1 98 ? -9.242 3.326 2.328 1 92.25 98 PHE A CA 1
ATOM 787 C C . PHE A 1 98 ? -10.594 3.871 2.771 1 92.25 98 PHE A C 1
ATOM 789 O O . PHE A 1 98 ? -11.297 4.508 1.986 1 92.25 98 PHE A O 1
ATOM 796 N N . ALA A 1 99 ? -10.969 3.58 3.967 1 91.62 99 ALA A N 1
ATOM 797 C CA . ALA A 1 99 ? -12.242 4.059 4.492 1 91.62 99 ALA A CA 1
ATOM 798 C C . ALA A 1 99 ? -12.305 5.582 4.473 1 91.62 99 ALA A C 1
ATOM 800 O O . ALA A 1 99 ? -13.391 6.16 4.355 1 91.62 99 ALA A O 1
ATOM 801 N N . LYS A 1 100 ? -11.172 6.219 4.566 1 93.56 100 LYS A N 1
ATOM 802 C CA . LYS A 1 100 ? -11.094 7.676 4.543 1 93.56 100 LYS A CA 1
ATOM 803 C C . LYS A 1 100 ? -11.102 8.203 3.113 1 93.56 100 LYS A C 1
ATOM 805 O O . LYS A 1 100 ? -11.094 9.414 2.893 1 93.56 100 LYS A O 1
ATOM 810 N N . GLY A 1 101 ? -11.062 7.262 2.195 1 93.88 101 GLY A N 1
ATOM 811 C CA . GLY A 1 101 ? -11.086 7.668 0.798 1 93.88 101 GLY A CA 1
ATOM 812 C C . GLY A 1 101 ? -9.703 7.777 0.188 1 93.88 101 GLY A C 1
ATOM 813 O O . GLY A 1 101 ? -9.539 8.367 -0.884 1 93.88 101 GLY A O 1
ATOM 814 N N . ILE A 1 102 ? -8.711 7.305 0.864 1 95.69 102 ILE A N 1
ATOM 815 C CA . ILE A 1 102 ? -7.344 7.297 0.355 1 95.69 102 ILE A CA 1
ATOM 816 C C . ILE A 1 102 ? -7.051 5.953 -0.313 1 95.69 102 ILE A C 1
ATOM 818 O O . ILE A 1 102 ? -6.906 4.934 0.365 1 95.69 102 ILE A O 1
ATOM 822 N N . SER A 1 103 ? -6.895 5.977 -1.632 1 92.81 103 SER A N 1
ATOM 823 C CA . SER A 1 103 ? -6.699 4.727 -2.361 1 92.81 103 SER A CA 1
ATOM 824 C C . SER A 1 103 ? -5.43 4.77 -3.201 1 92.81 103 SER A C 1
ATOM 826 O O . SER A 1 103 ? -5.07 3.783 -3.848 1 92.81 103 SER A O 1
ATOM 828 N N . LYS A 1 104 ? -4.812 5.879 -3.273 1 95.56 104 LYS A N 1
ATOM 829 C CA . LYS A 1 104 ? -3.535 6.07 -3.955 1 95.56 104 LYS A CA 1
ATOM 830 C C . LYS A 1 104 ? -2.453 6.531 -2.982 1 95.56 104 LYS A C 1
ATOM 832 O O . LYS A 1 104 ? -2.721 7.336 -2.086 1 95.56 104 LYS A O 1
ATOM 837 N N . PHE A 1 105 ? -1.274 6.066 -3.217 1 96.88 105 PHE A N 1
ATOM 838 C CA . PHE A 1 105 ? -0.221 6.43 -2.277 1 96.88 105 PHE A CA 1
ATOM 839 C C . PHE A 1 105 ? 1.01 6.945 -3.016 1 96.88 105 PHE A C 1
ATOM 841 O O . PHE A 1 105 ? 1.372 6.418 -4.07 1 96.88 105 PHE A O 1
ATOM 848 N N . PRO A 1 106 ? 1.638 7.961 -2.479 1 98.06 106 PRO A N 1
ATOM 849 C CA . PRO A 1 106 ? 1.133 8.773 -1.37 1 98.06 106 PRO A CA 1
ATOM 850 C C . PRO A 1 106 ? 0.005 9.711 -1.792 1 98.06 106 PRO A C 1
ATOM 852 O O . PRO A 1 106 ? -0.29 9.828 -2.984 1 98.06 106 PRO A O 1
ATOM 855 N N . SER A 1 107 ? -0.681 10.211 -0.825 1 98.5 107 SER A N 1
ATOM 856 C CA . SER A 1 107 ? -1.66 11.273 -1.002 1 98.5 107 SER A CA 1
ATOM 857 C C . SER A 1 107 ? -1.526 12.336 0.087 1 98.5 107 SER A C 1
ATOM 859 O O . SER A 1 107 ? -1.386 12.008 1.267 1 98.5 107 SER A O 1
ATOM 861 N N . ILE A 1 108 ? -1.522 13.57 -0.31 1 98.88 108 ILE A N 1
ATOM 862 C CA . ILE A 1 108 ? -1.584 14.672 0.638 1 98.88 108 ILE A CA 1
ATOM 863 C C . ILE A 1 108 ? -2.988 15.273 0.638 1 98.88 108 ILE A C 1
ATOM 865 O O . ILE A 1 108 ? -3.559 15.531 -0.424 1 98.88 108 ILE A O 1
ATOM 869 N N . THR A 1 109 ? -3.518 15.477 1.812 1 98.56 109 THR A N 1
ATOM 870 C CA . THR A 1 109 ? -4.891 15.961 1.904 1 98.56 109 THR A CA 1
ATOM 871 C C . THR A 1 109 ? -4.941 17.297 2.65 1 98.56 109 THR A C 1
ATOM 873 O O . THR A 1 109 ? -4.086 17.578 3.492 1 98.56 109 THR A O 1
A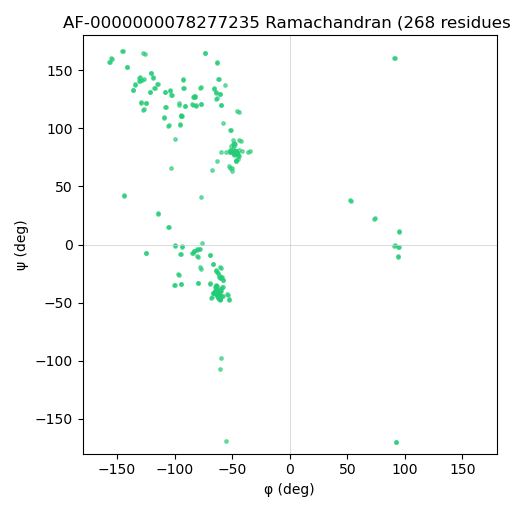TOM 876 N N . LEU A 1 110 ? -5.875 18.125 2.27 1 98.62 110 LEU A N 1
ATOM 877 C CA . LEU A 1 110 ? -6.359 19.234 3.084 1 98.62 110 LEU A CA 1
ATOM 878 C C . LEU A 1 110 ? -7.617 18.828 3.85 1 98.62 110 LEU A C 1
ATOM 880 O O . LEU A 1 110 ? -8.617 18.438 3.248 1 98.62 110 LEU A O 1
ATOM 884 N N . GLU A 1 111 ? -7.551 18.922 5.141 1 97.62 111 GLU A N 1
ATOM 885 C CA . GLU A 1 111 ? -8.664 18.453 5.957 1 97.62 111 GLU A CA 1
ATOM 886 C C . GLU A 1 111 ? -9.125 19.516 6.945 1 97.62 111 GLU A C 1
ATOM 888 O O . GLU A 1 111 ? -8.297 20.234 7.512 1 97.62 111 GLU A O 1
ATOM 893 N N . GLN A 1 112 ? -10.406 19.594 7.145 1 97.62 112 GLN A N 1
ATOM 894 C CA . GLN A 1 112 ? -11.031 20.484 8.117 1 97.62 112 GLN A CA 1
ATOM 895 C C . GLN A 1 112 ? -11.961 19.703 9.047 1 97.62 112 GLN A C 1
ATOM 897 O O . GLN A 1 112 ? -12.945 19.109 8.602 1 97.62 112 GLN A O 1
ATOM 902 N N . ASN A 1 113 ? -11.664 19.672 10.289 1 97.06 113 ASN A N 1
ATOM 903 C CA . ASN A 1 113 ? -12.469 19.031 11.312 1 97.06 113 ASN A CA 1
ATOM 904 C C . ASN A 1 113 ? -12.789 17.578 10.938 1 97.06 113 ASN A C 1
ATOM 906 O O . ASN A 1 113 ? -13.938 17.141 11.031 1 97.06 113 ASN A O 1
ATOM 910 N N . GLY A 1 114 ? -11.805 16.938 10.359 1 94.94 114 GLY A N 1
ATOM 911 C CA . GLY A 1 114 ? -11.906 15.508 10.102 1 94.94 114 GLY A CA 1
ATOM 912 C C . GLY A 1 114 ? -12.414 15.188 8.703 1 94.94 114 GLY A C 1
ATOM 913 O O . GLY A 1 114 ? -12.492 14.016 8.32 1 94.94 114 GLY A O 1
ATOM 914 N N . ARG A 1 115 ? -12.703 16.234 7.992 1 96.56 115 ARG A N 1
ATOM 915 C CA . ARG A 1 115 ? -13.234 16.031 6.648 1 96.56 115 ARG A CA 1
ATOM 916 C C . ARG A 1 115 ? -12.203 16.406 5.59 1 96.56 115 ARG A C 1
ATOM 918 O O . ARG A 1 115 ? -11.594 17.469 5.66 1 96.56 115 ARG A O 1
ATOM 925 N N . ILE A 1 116 ? -12.008 15.555 4.641 1 97.94 116 ILE A N 1
ATOM 926 C CA . ILE A 1 116 ? -11.094 15.836 3.543 1 97.94 116 ILE A CA 1
ATOM 927 C C . ILE A 1 116 ? -11.75 16.781 2.551 1 97.94 116 ILE A C 1
ATOM 929 O O . ILE A 1 116 ? -12.828 16.5 2.018 1 97.94 116 ILE A O 1
ATOM 933 N N . LYS A 1 117 ? -11.148 17.906 2.326 1 98.06 117 LYS A N 1
ATOM 934 C CA . LYS A 1 117 ? -11.664 18.922 1.409 1 98.06 117 LYS A CA 1
ATOM 935 C C . LYS A 1 117 ? -11.047 18.766 0.02 1 98.06 117 LYS A C 1
ATOM 937 O O . LYS A 1 117 ? -11.688 19.078 -0.985 1 98.06 117 LYS A O 1
ATOM 942 N N . SER A 1 118 ? -9.781 18.344 -0.088 1 98.25 118 SER A N 1
ATOM 943 C CA . SER A 1 118 ? -9.047 18.156 -1.336 1 98.25 118 SER A CA 1
ATOM 944 C C . SER A 1 118 ? -7.906 17.172 -1.169 1 98.25 118 SER A C 1
ATOM 946 O O . SER A 1 118 ? -7.426 16.953 -0.056 1 98.25 118 SER A O 1
ATOM 948 N N . LYS A 1 119 ? -7.508 16.594 -2.289 1 98.25 119 LYS A N 1
ATOM 949 C CA . LYS A 1 119 ? -6.418 15.609 -2.285 1 98.25 119 LYS A CA 1
ATOM 950 C C . LYS A 1 119 ? -5.43 15.883 -3.416 1 98.25 119 LYS A C 1
ATOM 952 O O . LYS A 1 119 ? -5.832 16.234 -4.527 1 98.25 119 LYS A O 1
ATOM 957 N N . LEU A 1 120 ? -4.215 15.773 -3.096 1 98.56 120 LEU A N 1
ATOM 958 C CA . LEU A 1 120 ? -3.131 15.625 -4.059 1 98.56 120 LEU A CA 1
ATOM 959 C C . LEU A 1 120 ? -2.623 14.188 -4.086 1 98.56 120 LEU A C 1
ATOM 961 O O . LEU A 1 120 ? -1.879 13.766 -3.197 1 98.56 120 LEU A O 1
ATOM 965 N N . GLN A 1 121 ? -3.033 13.453 -5.109 1 97.75 121 GLN A N 1
ATOM 966 C CA . GLN A 1 121 ? -2.727 12.023 -5.176 1 97.75 121 GLN A CA 1
ATOM 967 C C . GLN A 1 121 ? -1.438 11.773 -5.953 1 97.75 121 GLN A C 1
ATOM 969 O O . GLN A 1 121 ? -1.174 12.438 -6.961 1 97.75 121 GLN A O 1
ATOM 974 N N . GLY A 1 122 ? -0.662 10.805 -5.465 1 97.25 122 GLY A N 1
ATOM 975 C CA . GLY A 1 122 ? 0.613 10.5 -6.094 1 97.25 122 GLY A CA 1
ATOM 976 C C . GLY A 1 122 ? 1.772 11.281 -5.504 1 97.25 122 GLY A C 1
ATOM 977 O O . GLY A 1 122 ? 1.569 12.297 -4.844 1 97.25 122 GLY A O 1
ATOM 978 N N . ALA A 1 123 ? 2.904 10.836 -5.711 1 97.5 123 ALA A N 1
ATOM 979 C CA . ALA A 1 123 ? 4.09 11.5 -5.176 1 97.5 123 ALA A CA 1
ATOM 980 C C . ALA A 1 123 ? 4.246 12.898 -5.781 1 97.5 123 ALA A C 1
ATOM 982 O O . ALA A 1 123 ? 4.273 13.047 -7.004 1 97.5 123 ALA A O 1
ATOM 983 N N . PRO A 1 124 ? 4.34 13.906 -4.891 1 98.5 124 PRO A N 1
ATOM 984 C CA . PRO A 1 124 ? 4.641 15.227 -5.441 1 98.5 124 PRO A CA 1
ATOM 985 C C . PRO A 1 124 ? 6.004 15.289 -6.129 1 98.5 124 PRO A C 1
ATOM 987 O O . PRO A 1 124 ? 6.93 14.578 -5.73 1 98.5 124 PRO A O 1
ATOM 990 N N . ARG A 1 125 ? 6.102 16.234 -7.016 1 97.5 125 ARG A N 1
ATOM 991 C CA . ARG A 1 125 ? 7.324 16.328 -7.805 1 97.5 125 ARG A CA 1
ATOM 992 C C . ARG A 1 125 ? 8.281 17.344 -7.199 1 97.5 125 ARG A C 1
ATOM 994 O O . ARG A 1 125 ? 9.492 17.312 -7.465 1 97.5 125 ARG A O 1
ATOM 1001 N N . ALA A 1 126 ? 7.758 18.281 -6.504 1 98.5 126 ALA A N 1
ATOM 1002 C CA . ALA A 1 126 ? 8.539 19.359 -5.895 1 98.5 126 ALA A CA 1
ATOM 1003 C C . ALA A 1 126 ? 7.824 19.938 -4.68 1 98.5 126 ALA A C 1
ATOM 1005 O O . ALA A 1 126 ? 6.609 19.781 -4.531 1 98.5 126 ALA A O 1
ATOM 1006 N N . VAL A 1 127 ? 8.633 20.594 -3.855 1 98.5 127 VAL A N 1
ATOM 1007 C CA . VAL A 1 127 ? 8.078 21.25 -2.67 1 98.5 127 VAL A CA 1
ATOM 1008 C C . VAL A 1 127 ? 7.02 22.266 -3.086 1 98.5 127 VAL A C 1
ATOM 1010 O O . VAL A 1 127 ? 5.98 22.391 -2.434 1 98.5 127 VAL A O 1
ATOM 1013 N N . GLU A 1 128 ? 7.285 22.922 -4.227 1 98.38 128 GLU A N 1
ATOM 1014 C CA . GLU A 1 128 ? 6.391 23.984 -4.699 1 98.38 128 GLU A CA 1
ATOM 1015 C C . GLU A 1 128 ? 5.012 23.422 -5.035 1 98.38 128 GLU A C 1
ATOM 1017 O O . GLU A 1 128 ? 4 24.109 -4.848 1 98.38 128 GLU A O 1
ATOM 1022 N N . GLN A 1 129 ? 4.914 22.219 -5.547 1 98.69 129 GLN A N 1
ATOM 1023 C CA . GLN A 1 129 ? 3.629 21.594 -5.828 1 98.69 129 GLN A CA 1
ATOM 1024 C C . GLN A 1 129 ? 2.797 21.453 -4.555 1 98.69 129 GLN A C 1
ATOM 1026 O O . GLN A 1 129 ? 1.586 21.688 -4.57 1 98.69 129 GLN A O 1
ATOM 1031 N N . ILE A 1 130 ? 3.395 21.109 -3.494 1 98.75 130 ILE A N 1
ATOM 1032 C CA . ILE A 1 130 ? 2.715 20.938 -2.215 1 98.75 130 ILE A CA 1
ATOM 1033 C C . ILE A 1 130 ? 2.236 22.297 -1.707 1 98.75 130 ILE A C 1
ATOM 1035 O O . ILE A 1 130 ? 1.089 22.438 -1.274 1 98.75 130 ILE A O 1
ATOM 1039 N N . LYS A 1 131 ? 3.141 23.25 -1.799 1 98.31 131 LYS A N 1
ATOM 1040 C CA . LYS A 1 131 ? 2.795 24.594 -1.334 1 98.31 131 LYS A CA 1
ATOM 1041 C C . LYS A 1 131 ? 1.62 25.172 -2.123 1 98.31 131 LYS A C 1
ATOM 1043 O O . LYS A 1 131 ? 0.715 25.781 -1.547 1 98.31 131 LYS A O 1
ATOM 1048 N N . GLN A 1 132 ? 1.615 24.953 -3.449 1 97.69 132 GLN A N 1
ATOM 1049 C CA . GLN A 1 132 ? 0.509 25.406 -4.285 1 97.69 132 GLN A CA 1
ATOM 1050 C C . GLN A 1 132 ? -0.79 24.703 -3.914 1 97.69 132 GLN A C 1
ATOM 1052 O O . GLN A 1 132 ? -1.86 25.312 -3.914 1 97.69 132 GLN A O 1
ATOM 1057 N N . PHE A 1 133 ? -0.698 23.469 -3.559 1 98.62 133 PHE A N 1
ATOM 1058 C CA . PHE A 1 133 ? -1.856 22.688 -3.166 1 98.62 133 PHE A CA 1
ATOM 1059 C C . PHE A 1 133 ? -2.477 23.234 -1.885 1 98.62 133 PHE A C 1
ATOM 1061 O O . PHE A 1 133 ? -3.701 23.297 -1.76 1 98.62 133 PHE A O 1
ATOM 1068 N N . ILE A 1 134 ? -1.638 23.641 -0.959 1 97.38 134 ILE A N 1
ATOM 1069 C CA . ILE A 1 134 ? -2.107 24.141 0.331 1 97.38 134 ILE A CA 1
ATOM 1070 C C . ILE A 1 134 ? -2.793 25.484 0.145 1 97.38 134 ILE A C 1
ATOM 1072 O O . ILE A 1 134 ? -3.744 25.812 0.861 1 97.38 134 ILE A O 1
ATOM 1076 N N . GLN A 1 135 ? -2.334 26.25 -0.784 1 92.56 135 GLN A N 1
ATOM 1077 C CA . GLN A 1 135 ? -2.836 27.609 -0.982 1 92.56 135 GLN A CA 1
ATOM 1078 C C . GLN A 1 135 ? -4.141 27.594 -1.771 1 92.56 135 GLN A C 1
ATOM 1080 O O . GLN A 1 135 ? -4.777 28.641 -1.939 1 92.56 135 GLN A O 1
ATOM 1085 N N . LYS A 1 136 ? -4.586 26.469 -2.215 1 82.06 136 LYS A N 1
ATOM 1086 C CA . LYS A 1 136 ? -5.859 26.391 -2.93 1 82.06 136 LYS A CA 1
ATOM 1087 C C . LYS A 1 136 ? -7.031 26.688 -1.994 1 82.06 136 LYS A C 1
ATOM 1089 O O . LYS A 1 136 ? -6.965 26.375 -0.8 1 82.06 136 LYS A O 1
ATOM 1094 N N . MET B 1 1 ? -32.688 -20.719 -87.5 1 27.86 1 MET B N 1
ATOM 1095 C CA . MET B 1 1 ? -31.719 -19.828 -86.875 1 27.86 1 MET B CA 1
ATOM 1096 C C . MET B 1 1 ? -32.062 -19.578 -85.375 1 27.86 1 MET B C 1
ATOM 1098 O O . MET B 1 1 ? -33.062 -18.938 -85.062 1 27.86 1 MET B O 1
ATOM 1102 N N . SER B 1 2 ? -31.906 -20.672 -84.5 1 35.09 2 SER B N 1
ATOM 1103 C CA . SER B 1 2 ? -32.25 -21.172 -83.188 1 35.09 2 SER B CA 1
ATOM 1104 C C . SER B 1 2 ? -31.562 -20.344 -82.125 1 35.09 2 SER B C 1
ATOM 1106 O O . SER B 1 2 ? -30.375 -20.516 -81.875 1 35.09 2 SER B O 1
ATOM 1108 N N . TRP B 1 3 ? -31.938 -19.047 -82.062 1 27.12 3 TRP B N 1
ATOM 1109 C CA . TRP B 1 3 ? -31.172 -18.047 -81.312 1 27.12 3 TRP B CA 1
ATOM 1110 C C . TRP B 1 3 ? -31.078 -18.422 -79.875 1 27.12 3 TRP B C 1
ATOM 1112 O O . TRP B 1 3 ? -29.984 -18.484 -79.312 1 27.12 3 TRP B O 1
ATOM 1122 N N . GLY B 1 4 ? -31.953 -17.891 -78.812 1 31.25 4 GLY B N 1
ATOM 1123 C CA . GLY B 1 4 ? -31.625 -17 -77.75 1 31.25 4 GLY B CA 1
ATOM 1124 C C . GLY B 1 4 ? -31.391 -17.719 -76.438 1 31.25 4 GLY B C 1
ATOM 1125 O O . GLY B 1 4 ? -32.312 -18.359 -75.875 1 31.25 4 GLY B O 1
ATOM 1126 N N . ILE B 1 5 ? -30.219 -18.172 -76 1 36.59 5 ILE B N 1
ATOM 1127 C CA . ILE B 1 5 ? -29.625 -19.016 -75 1 36.59 5 ILE B CA 1
ATOM 1128 C C . ILE B 1 5 ? -29.625 -18.281 -73.625 1 36.59 5 ILE B C 1
ATOM 1130 O O . ILE B 1 5 ? -29.125 -18.812 -72.625 1 36.59 5 ILE B O 1
ATOM 1134 N N . PHE B 1 6 ? -30.188 -17 -73.562 1 30.44 6 PHE B N 1
ATOM 1135 C CA . PHE B 1 6 ? -29.406 -16.25 -72.562 1 30.44 6 PHE B CA 1
ATOM 1136 C C . PHE B 1 6 ? -29.484 -16.906 -71.188 1 30.44 6 PHE B C 1
ATOM 1138 O O . PHE B 1 6 ? -28.469 -17.188 -70.562 1 30.44 6 PHE B O 1
ATOM 1145 N N . SER B 1 7 ? -30.266 -16.312 -70.125 1 30.53 7 SER B N 1
ATOM 1146 C CA . SER B 1 7 ? -29.875 -15.5 -68.938 1 30.53 7 SER B CA 1
ATOM 1147 C C . SER B 1 7 ? -29.906 -16.328 -67.688 1 30.53 7 SER B C 1
ATOM 1149 O O . SER B 1 7 ? -30.969 -16.734 -67.188 1 30.53 7 SER B O 1
ATOM 1151 N N . LYS B 1 8 ? -29.078 -17.328 -67.5 1 33.84 8 LYS B N 1
ATOM 1152 C CA . LYS B 1 8 ? -29.031 -18.109 -66.312 1 33.84 8 LYS B CA 1
ATOM 1153 C C . LYS B 1 8 ? -28.75 -17.234 -65.062 1 33.84 8 LYS B C 1
ATOM 1155 O O . LYS B 1 8 ? -27.844 -16.391 -65.125 1 33.84 8 LYS B O 1
ATOM 1160 N N . ASP B 1 9 ? -29.719 -16.875 -64.125 1 33.5 9 ASP B N 1
ATOM 1161 C CA . ASP B 1 9 ? -29.781 -16.219 -62.844 1 33.5 9 ASP B CA 1
ATOM 1162 C C . ASP B 1 9 ? -28.797 -16.844 -61.875 1 33.5 9 ASP B C 1
ATOM 1164 O O . ASP B 1 9 ? -28.875 -18.047 -61.594 1 33.5 9 ASP B O 1
ATOM 1168 N N . SER B 1 10 ? -27.438 -16.469 -61.812 1 33.94 10 SER B N 1
ATOM 1169 C CA . SER B 1 10 ? -26.359 -16.812 -60.906 1 33.94 10 SER B CA 1
ATOM 1170 C C . SER B 1 10 ? -26.75 -16.5 -59.469 1 33.94 10 SER B C 1
ATOM 1172 O O . SER B 1 10 ? -27.062 -15.352 -59.125 1 33.94 10 SER B O 1
ATOM 1174 N N . LEU B 1 11 ? -27.531 -17.281 -58.719 1 37.09 11 LEU B N 1
ATOM 1175 C CA . LEU B 1 11 ? -27.797 -17.219 -57.312 1 37.09 11 LEU B CA 1
ATOM 1176 C C . LEU B 1 11 ? -26.5 -17.062 -56.5 1 37.09 11 LEU B C 1
ATOM 1178 O O . LEU B 1 11 ? -25.609 -17.906 -56.594 1 37.09 11 LEU B O 1
ATOM 1182 N N . PHE B 1 12 ? -25.953 -15.836 -56.25 1 36.06 12 PHE B N 1
ATOM 1183 C CA . PHE B 1 12 ? -24.859 -15.414 -55.375 1 36.06 12 PHE B CA 1
ATOM 1184 C C . PHE B 1 12 ? -25.031 -15.984 -53.969 1 36.06 12 PHE B C 1
ATOM 1186 O O . PHE B 1 12 ? -26.031 -15.703 -53.312 1 36.06 12 PHE B O 1
ATOM 1193 N N . SER B 1 13 ? -24.641 -17.234 -53.688 1 37.47 13 SER B N 1
ATOM 1194 C CA . SER B 1 13 ? -24.438 -17.781 -52.375 1 37.47 13 SER B CA 1
ATOM 1195 C C . SER B 1 13 ? -23.578 -16.859 -51.5 1 37.47 13 SER B C 1
ATOM 1197 O O . SER B 1 13 ? -22.438 -16.578 -51.844 1 37.47 13 SER B O 1
ATOM 1199 N N . LEU B 1 14 ? -24.078 -15.773 -50.938 1 38.94 14 LEU B N 1
ATOM 1200 C CA . LEU B 1 14 ? -23.422 -15.023 -49.906 1 38.94 14 LEU B CA 1
ATOM 1201 C C . LEU B 1 14 ? -22.891 -15.953 -48.812 1 38.94 14 LEU B C 1
ATOM 1203 O O . LEU B 1 14 ? -23.672 -16.641 -48.125 1 38.94 14 LEU B O 1
ATOM 1207 N N . LEU B 1 15 ? -21.812 -16.609 -49 1 38.78 15 LEU B N 1
ATOM 1208 C CA . LEU B 1 15 ? -21.031 -17.281 -47.969 1 38.78 15 LEU B CA 1
ATOM 1209 C C . LEU B 1 15 ? -20.797 -16.344 -46.781 1 38.78 15 LEU B C 1
ATOM 1211 O O . LEU B 1 15 ? -20.234 -15.258 -46.938 1 38.78 15 LEU B O 1
ATOM 1215 N N . ASN B 1 16 ? -21.672 -16.25 -45.781 1 40.03 16 ASN B N 1
ATOM 1216 C CA . ASN B 1 16 ? -21.422 -15.703 -44.469 1 40.03 16 ASN B CA 1
ATOM 1217 C C . ASN B 1 16 ? -20.094 -16.203 -43.875 1 40.03 16 ASN B C 1
ATOM 1219 O O . ASN B 1 16 ? -19.953 -17.406 -43.594 1 40.03 16 ASN B O 1
ATOM 1223 N N . VAL B 1 17 ? -18.922 -15.719 -44.281 1 40.22 17 VAL B N 1
ATOM 1224 C CA . VAL B 1 17 ? -17.672 -15.906 -43.562 1 40.22 17 VAL B CA 1
ATOM 1225 C C . VAL B 1 17 ? -17.859 -15.531 -42.094 1 40.22 17 VAL B C 1
ATOM 1227 O O . VAL B 1 17 ? -18 -14.344 -41.781 1 40.22 17 VAL B O 1
ATOM 1230 N N . MET B 1 18 ? -18.703 -16.234 -41.344 1 38.78 18 MET B N 1
ATOM 1231 C CA . MET B 1 18 ? -18.594 -16.078 -39.906 1 38.78 18 MET B CA 1
ATOM 1232 C C . MET B 1 18 ? -17.141 -16.156 -39.438 1 38.78 18 MET B C 1
ATOM 1234 O O . MET B 1 18 ? -16.516 -17.219 -39.562 1 38.78 18 MET B O 1
ATOM 1238 N N . GLY B 1 19 ? -16.281 -15.164 -39.688 1 38.44 19 GLY B N 1
ATOM 1239 C CA . GLY B 1 19 ? -14.977 -15.07 -39.062 1 38.44 19 GLY B CA 1
ATOM 1240 C C . GLY B 1 19 ? -14.992 -15.406 -37.594 1 38.44 19 GLY B C 1
ATOM 1241 O O . GLY B 1 19 ? -15.672 -14.742 -36.812 1 38.44 19 GLY B O 1
ATOM 1242 N N . ILE B 1 20 ? -14.82 -16.641 -37.188 1 41.56 20 ILE B N 1
ATOM 1243 C CA . ILE B 1 20 ? -14.547 -17.062 -35.812 1 41.56 20 ILE B CA 1
ATOM 1244 C C . ILE B 1 20 ? -13.398 -16.219 -35.25 1 41.56 20 ILE B C 1
ATOM 1246 O O . ILE B 1 20 ? -12.266 -16.297 -35.75 1 41.56 20 ILE B O 1
ATOM 1250 N N . LEU B 1 21 ? -13.648 -15.031 -34.812 1 39.03 21 LEU B N 1
ATOM 1251 C CA . LEU B 1 21 ? -12.672 -14.359 -33.969 1 39.03 21 LEU B CA 1
ATOM 1252 C C . LEU B 1 21 ? -12.164 -15.289 -32.875 1 39.03 21 LEU B C 1
ATOM 1254 O O . LEU B 1 21 ? -12.914 -15.648 -31.969 1 39.03 21 LEU B O 1
ATOM 1258 N N . MET B 1 22 ? -11.258 -16.141 -33.188 1 36.84 22 MET B N 1
ATOM 1259 C CA . MET B 1 22 ? -10.547 -16.891 -32.156 1 36.84 22 MET B CA 1
ATOM 1260 C C . MET B 1 22 ? -9.961 -15.961 -31.094 1 36.84 22 MET B C 1
ATOM 1262 O O . MET B 1 22 ? -9.133 -15.109 -31.422 1 36.84 22 MET B O 1
ATOM 1266 N N . PHE B 1 23 ? -10.703 -15.523 -30.156 1 38.22 23 PHE B N 1
ATOM 1267 C CA . PHE B 1 23 ? -10.102 -15 -28.938 1 38.22 23 PHE B CA 1
ATOM 1268 C C . PHE B 1 23 ? -8.969 -15.898 -28.453 1 38.22 23 PHE B C 1
ATOM 1270 O O . PHE B 1 23 ? -9.203 -17 -27.969 1 38.22 23 PHE B O 1
ATOM 1277 N N . SER B 1 24 ? -7.816 -15.773 -29 1 35.66 24 SER B N 1
ATOM 1278 C CA . SER B 1 24 ? -6.625 -16.422 -28.453 1 35.66 24 SER B CA 1
ATOM 1279 C C . SER B 1 24 ? -6.469 -16.109 -26.969 1 35.66 24 SER B C 1
ATOM 1281 O O . SER B 1 24 ? -6.273 -14.961 -26.578 1 35.66 24 SER B O 1
ATOM 1283 N N . THR B 1 25 ? -7.168 -16.75 -26.125 1 36.97 25 THR B N 1
ATOM 1284 C CA . THR B 1 25 ? -6.781 -16.734 -24.719 1 36.97 25 THR B CA 1
ATOM 1285 C C . THR B 1 25 ? -5.281 -16.984 -24.562 1 36.97 25 THR B C 1
ATOM 1287 O O . THR B 1 25 ? -4.801 -18.078 -24.875 1 36.97 25 THR B O 1
ATOM 1290 N N . ILE B 1 26 ? -4.492 -16.047 -24.781 1 34.38 26 ILE B N 1
ATOM 1291 C CA . ILE B 1 26 ? -3.092 -16.219 -24.406 1 34.38 26 ILE B CA 1
ATOM 1292 C C . ILE B 1 26 ? -2.998 -16.797 -23 1 34.38 26 ILE B C 1
ATOM 1294 O O . ILE B 1 26 ? -3.311 -16.125 -22.016 1 34.38 26 ILE B O 1
ATOM 1298 N N . VAL B 1 27 ? -3.312 -18.078 -22.797 1 37.19 27 VAL B N 1
ATOM 1299 C CA . VAL B 1 27 ? -2.84 -18.734 -21.578 1 37.19 27 VAL B CA 1
ATOM 1300 C C . VAL B 1 27 ? -1.359 -18.438 -21.375 1 37.19 27 VAL B C 1
ATOM 1302 O O . VAL B 1 27 ? -0.512 -18.844 -22.156 1 37.19 27 VAL B O 1
ATOM 1305 N N . VAL B 1 28 ? -1.06 -17.25 -20.828 1 40.06 28 VAL B N 1
ATOM 1306 C CA . VAL B 1 28 ? 0.325 -17.016 -20.438 1 40.06 28 VAL B CA 1
ATOM 1307 C C . VAL B 1 28 ? 0.812 -18.141 -19.531 1 40.06 28 VAL B C 1
ATOM 1309 O O . VAL B 1 28 ? 0.314 -18.328 -18.422 1 40.06 28 VAL B O 1
ATOM 1312 N N . THR B 1 29 ? 0.941 -19.297 -20.016 1 46.12 29 THR B N 1
ATOM 1313 C CA . THR B 1 29 ? 1.684 -20.359 -19.328 1 46.12 29 THR B CA 1
ATOM 1314 C C . THR B 1 29 ? 3.01 -19.812 -18.797 1 46.12 29 THR B C 1
ATOM 1316 O O . THR B 1 29 ? 3.568 -18.875 -19.344 1 46.12 29 THR B O 1
ATOM 1319 N N . SER B 1 30 ? 3.137 -19.797 -17.391 1 51.88 30 SER B N 1
ATOM 1320 C CA . SER B 1 30 ? 4.445 -19.5 -16.812 1 51.88 30 SER B CA 1
ATOM 1321 C C . SER B 1 30 ? 5.566 -20.094 -17.656 1 51.88 30 SER B C 1
ATOM 1323 O O . SER B 1 30 ? 5.625 -21.312 -17.844 1 51.88 30 SER B O 1
ATOM 1325 N N . VAL B 1 31 ? 5.922 -19.516 -18.656 1 56.56 31 VAL B N 1
ATOM 1326 C CA . VAL B 1 31 ? 7.113 -19.969 -19.375 1 56.56 31 VAL B CA 1
ATOM 1327 C C . VAL B 1 31 ? 8.328 -19.906 -18.453 1 56.56 31 VAL B C 1
ATOM 1329 O O . VAL B 1 31 ? 8.602 -18.875 -17.844 1 56.56 31 VAL B O 1
ATOM 1332 N N . ASN B 1 32 ? 8.992 -21.062 -18.219 1 68.88 32 ASN B N 1
ATOM 1333 C CA . ASN B 1 32 ? 10.289 -21.281 -17.594 1 68.88 32 ASN B CA 1
ATOM 1334 C C . ASN B 1 32 ? 10.227 -21.062 -16.078 1 68.88 32 ASN B C 1
ATOM 1336 O O . ASN B 1 32 ? 11.195 -20.594 -15.477 1 68.88 32 ASN B O 1
ATOM 1340 N N . GLY B 1 33 ? 8.977 -21.172 -15.484 1 83.62 33 GLY B N 1
ATOM 1341 C CA . GLY B 1 33 ? 8.859 -21.141 -14.039 1 83.62 33 GLY B CA 1
ATOM 1342 C C . GLY B 1 33 ? 8.641 -19.75 -13.484 1 83.62 33 GLY B C 1
ATOM 1343 O O . GLY B 1 33 ? 8.516 -19.562 -12.273 1 83.62 33 GLY B O 1
ATOM 1344 N N . GLU B 1 34 ? 8.602 -18.719 -14.422 1 92.12 34 GLU B N 1
ATOM 1345 C CA . GLU B 1 34 ? 8.352 -17.359 -13.969 1 92.12 34 GLU B CA 1
ATOM 1346 C C . GLU B 1 34 ? 6.875 -17.141 -13.672 1 92.12 34 GLU B C 1
ATOM 1348 O O . GLU B 1 34 ? 6.012 -17.562 -14.438 1 92.12 34 GLU B O 1
ATOM 1353 N N . PRO B 1 35 ? 6.66 -16.5 -12.523 1 96.5 35 PRO B N 1
ATOM 1354 C CA . PRO B 1 35 ? 5.25 -16.234 -12.234 1 96.5 35 PRO B CA 1
ATOM 1355 C C . PRO B 1 35 ? 4.59 -15.344 -13.289 1 96.5 35 PRO B C 1
ATOM 1357 O O . PRO B 1 35 ? 5.219 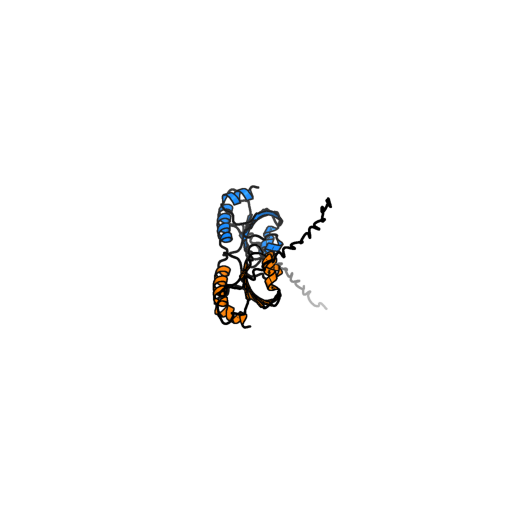-14.414 -13.797 1 96.5 35 PRO B O 1
ATOM 1360 N N . ILE B 1 36 ? 3.365 -15.648 -13.57 1 94 36 ILE B N 1
ATOM 1361 C CA . ILE B 1 36 ? 2.58 -14.758 -14.422 1 94 36 ILE B CA 1
ATOM 1362 C C . ILE B 1 36 ? 2.365 -13.422 -13.719 1 94 36 ILE B C 1
ATOM 1364 O O . ILE B 1 36 ? 2.066 -13.383 -12.523 1 94 36 ILE B O 1
ATOM 1368 N N . GLN B 1 37 ? 2.576 -12.336 -14.492 1 92.94 37 GLN B N 1
ATOM 1369 C CA . GLN B 1 37 ? 2.365 -11.008 -13.922 1 92.94 37 GLN B CA 1
ATOM 1370 C C . GLN B 1 37 ? 0.959 -10.492 -14.219 1 92.94 37 GLN B C 1
ATOM 1372 O O . GLN B 1 37 ? 0.609 -10.266 -15.383 1 92.94 37 GLN B O 1
ATOM 1377 N N . PHE B 1 38 ? 0.166 -10.43 -13.133 1 87.38 38 PHE B N 1
ATOM 1378 C CA . PHE B 1 38 ? -1.133 -9.781 -13.289 1 87.38 38 PHE B CA 1
ATOM 1379 C C . PHE B 1 38 ? -1.038 -8.297 -12.977 1 87.3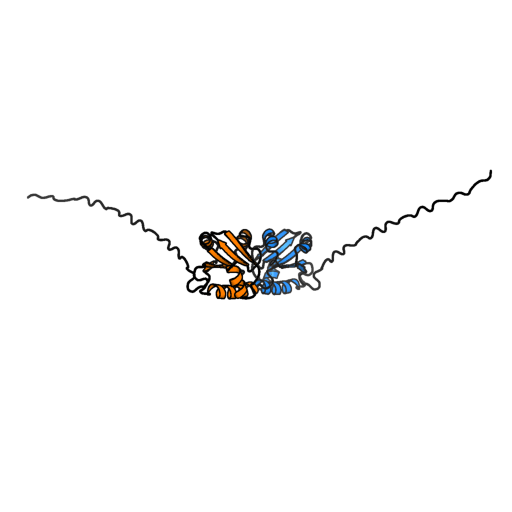8 38 PHE B C 1
ATOM 1381 O O . PHE B 1 38 ? -0.588 -7.906 -11.898 1 87.38 38 PHE B O 1
ATOM 1388 N N . LEU B 1 39 ? -1.333 -7.504 -13.914 1 76.19 39 LEU B N 1
ATOM 1389 C CA . LEU B 1 39 ? -1.223 -6.062 -13.703 1 76.19 39 LEU B CA 1
ATOM 1390 C C . LEU B 1 39 ? -2.59 -5.449 -13.422 1 76.19 39 LEU B C 1
ATOM 1392 O O . LEU B 1 39 ? -2.684 -4.406 -12.766 1 76.19 39 LEU B O 1
ATOM 1396 N N . GLN B 1 40 ? -3.615 -6 -14.078 1 80.5 40 GLN B N 1
ATOM 1397 C CA . GLN B 1 40 ? -4.973 -5.488 -13.914 1 80.5 40 GLN B CA 1
ATOM 1398 C C . GLN B 1 40 ? -5.934 -6.598 -13.5 1 80.5 40 GLN B C 1
ATOM 1400 O O . GLN B 1 40 ? -5.613 -7.781 -13.617 1 80.5 40 GLN B O 1
ATOM 1405 N N . THR B 1 41 ? -7.016 -6.184 -13.047 1 82.69 41 THR B N 1
ATOM 1406 C CA . THR B 1 41 ? -8.008 -7.105 -12.492 1 82.69 41 THR B CA 1
ATOM 1407 C C . THR B 1 41 ? -8.617 -7.969 -13.602 1 82.69 41 THR B C 1
ATOM 1409 O O . THR B 1 41 ? -9.203 -9.016 -13.32 1 82.69 41 THR B O 1
ATOM 1412 N N . ASN B 1 42 ? -8.281 -7.594 -14.734 1 79.69 42 ASN B N 1
ATOM 1413 C CA . ASN B 1 42 ? -8.93 -8.32 -15.82 1 79.69 42 ASN B CA 1
ATOM 1414 C C . ASN B 1 42 ? -8.305 -9.695 -16.016 1 79.69 42 ASN B C 1
ATOM 1416 O O . ASN B 1 42 ? -8.922 -10.578 -16.625 1 79.69 42 ASN B O 1
ATOM 1420 N N . ASP B 1 43 ? -7.121 -9.953 -15.586 1 82.31 43 ASP B N 1
ATOM 1421 C CA . ASP B 1 43 ? -6.461 -11.234 -15.797 1 82.31 43 ASP B CA 1
ATOM 1422 C C . ASP B 1 43 ? -6.695 -12.172 -14.609 1 82.31 43 ASP B C 1
ATOM 1424 O O . ASP B 1 43 ? -6.359 -13.359 -14.68 1 82.31 43 ASP B O 1
ATOM 1428 N N . VAL B 1 44 ? -7.379 -11.672 -13.664 1 87.5 44 VAL B N 1
ATOM 1429 C CA . VAL B 1 44 ? -7.465 -12.43 -12.422 1 87.5 44 VAL B CA 1
ATOM 1430 C C . VAL B 1 44 ? -8.5 -13.547 -12.562 1 87.5 44 VAL B C 1
ATOM 1432 O O . VAL B 1 44 ? -8.539 -14.469 -11.742 1 87.5 44 VAL B O 1
ATOM 1435 N N . TYR B 1 45 ? -9.266 -13.547 -13.594 1 89.44 45 TYR B N 1
ATOM 1436 C CA . TYR B 1 45 ? -10.242 -14.609 -13.836 1 89.44 45 TYR B CA 1
ATOM 1437 C C . TYR B 1 45 ? -9.555 -15.961 -13.953 1 89.44 45 TYR B C 1
ATOM 1439 O O . TYR B 1 45 ? -10.141 -17 -13.625 1 89.44 45 TYR B O 1
ATOM 1447 N N . LYS B 1 46 ? -8.352 -15.977 -14.398 1 91.44 46 LYS B N 1
ATOM 1448 C CA . LYS B 1 46 ? -7.582 -17.219 -14.539 1 91.44 46 LYS B CA 1
ATOM 1449 C C . LYS B 1 46 ? -7.473 -17.938 -13.203 1 91.44 46 LYS B C 1
ATOM 1451 O O . LYS B 1 46 ? -7.391 -19.172 -13.164 1 91.44 46 LYS B O 1
ATOM 1456 N N . LEU B 1 47 ? -7.473 -17.188 -12.117 1 94.88 47 LEU B N 1
ATOM 1457 C CA . LEU B 1 47 ? -7.305 -17.766 -10.789 1 94.88 47 LEU B CA 1
ATOM 1458 C C . LEU B 1 47 ? -8.5 -18.641 -10.422 1 94.88 47 LEU B C 1
ATOM 1460 O O . LEU B 1 47 ? -8.43 -19.422 -9.469 1 94.88 47 LEU B O 1
ATOM 1464 N N . HIS B 1 48 ? -9.625 -18.531 -11.109 1 95.19 48 HIS B N 1
ATOM 1465 C CA . HIS B 1 48 ? -10.867 -19.219 -10.758 1 95.19 48 HIS B CA 1
ATOM 1466 C C . HIS B 1 48 ? -10.836 -20.688 -11.172 1 95.19 48 HIS B C 1
ATOM 1468 O O . HIS B 1 48 ? -11.766 -21.438 -10.883 1 95.19 48 HIS B O 1
ATOM 1474 N N . LYS B 1 49 ? -9.773 -21.078 -11.828 1 95.5 49 LYS B N 1
ATOM 1475 C CA . LYS B 1 49 ? -9.602 -22.484 -12.203 1 95.5 49 LYS B CA 1
ATOM 1476 C C . LYS B 1 49 ? -8.234 -23 -11.789 1 95.5 49 LYS B C 1
ATOM 1478 O O . LYS B 1 49 ? -7.207 -22.422 -12.148 1 95.5 49 LYS B O 1
ATOM 1483 N N . GLY B 1 50 ? -8.297 -24.062 -10.984 1 96 50 GLY B N 1
ATOM 1484 C CA . GLY B 1 50 ? -7.051 -24.734 -10.664 1 96 50 GLY B CA 1
ATOM 1485 C C . GLY B 1 50 ? -6.406 -24.219 -9.391 1 96 50 GLY B C 1
ATOM 1486 O O . GLY B 1 50 ? -7.043 -23.516 -8.602 1 96 50 GLY B O 1
ATOM 1487 N N . PHE B 1 51 ? -5.109 -24.672 -9.156 1 96.75 51 PHE B N 1
ATOM 1488 C CA . PHE B 1 51 ? -4.316 -24.328 -7.98 1 96.75 51 PHE B CA 1
ATOM 1489 C C . PHE B 1 51 ? -3.277 -23.266 -8.328 1 96.75 51 PHE B C 1
ATOM 1491 O O . PHE B 1 51 ? -2.537 -23.406 -9.305 1 96.75 51 PHE B O 1
ATOM 1498 N N . TRP B 1 52 ? -3.277 -22.203 -7.5 1 97.25 52 TRP B N 1
ATOM 1499 C CA . TRP B 1 52 ? -2.375 -21.078 -7.742 1 97.25 52 TRP B CA 1
ATOM 1500 C C . TRP B 1 52 ? -1.631 -20.703 -6.465 1 97.25 52 TRP B C 1
ATOM 1502 O O . TRP B 1 52 ? -2.191 -20.766 -5.371 1 97.25 52 TRP B O 1
ATOM 1512 N N . VAL B 1 53 ? -0.402 -20.328 -6.617 1 98.31 53 VAL B N 1
ATOM 1513 C CA . VAL B 1 53 ? 0.365 -19.578 -5.633 1 98.31 53 VAL B CA 1
ATOM 1514 C C . VAL B 1 53 ? 0.549 -18.141 -6.113 1 98.31 53 VAL B C 1
ATOM 1516 O O . VAL B 1 53 ? 1.11 -17.906 -7.188 1 98.31 53 VAL B O 1
ATOM 1519 N N . VAL B 1 54 ? 0.011 -17.234 -5.32 1 98.19 54 VAL B N 1
ATOM 1520 C CA . VAL B 1 54 ? -0.019 -15.867 -5.812 1 98.19 54 VAL B CA 1
ATOM 1521 C C . VAL B 1 54 ? 0.734 -14.953 -4.848 1 98.19 54 VAL B C 1
ATOM 1523 O O . VAL B 1 54 ? 0.553 -15.039 -3.631 1 98.19 54 VAL B O 1
ATOM 1526 N N . ASN B 1 55 ? 1.622 -14.133 -5.363 1 98.56 55 ASN B N 1
ATOM 1527 C CA . ASN B 1 55 ? 2.281 -13.062 -4.625 1 98.56 55 ASN B CA 1
ATOM 1528 C C . ASN B 1 55 ? 1.562 -11.727 -4.809 1 98.56 55 ASN B C 1
ATOM 1530 O O . ASN B 1 55 ? 1.644 -11.117 -5.875 1 98.56 55 ASN B O 1
ATOM 1534 N N . TYR B 1 56 ? 0.837 -11.32 -3.834 1 97.88 56 TYR B N 1
ATOM 1535 C CA . TYR B 1 56 ? 0.268 -9.977 -3.789 1 97.88 56 TYR B CA 1
ATOM 1536 C C . TYR B 1 56 ? 1.271 -8.977 -3.223 1 97.88 56 TYR B C 1
ATOM 1538 O O . TYR B 1 56 ? 1.693 -9.102 -2.07 1 97.88 56 TYR B O 1
ATOM 1546 N N . HIS B 1 57 ? 1.602 -7.977 -3.982 1 97.56 57 HIS B N 1
ATOM 1547 C CA . HIS B 1 57 ? 2.725 -7.121 -3.615 1 97.56 57 HIS B CA 1
ATOM 1548 C C . HIS B 1 57 ? 2.475 -5.676 -4.031 1 97.56 57 HIS B C 1
ATOM 1550 O O . HIS B 1 57 ? 1.483 -5.379 -4.699 1 97.56 57 HIS B O 1
ATOM 1556 N N . LEU B 1 58 ? 3.314 -4.797 -3.484 1 97 58 LEU B N 1
ATOM 1557 C CA . LEU B 1 58 ? 3.387 -3.4 -3.902 1 97 58 LEU B CA 1
ATOM 1558 C C . LEU B 1 58 ? 4.688 -3.123 -4.648 1 97 58 LEU B C 1
ATOM 1560 O O . LEU B 1 58 ? 5.762 -3.109 -4.043 1 97 58 LEU B O 1
ATOM 1564 N N . ALA B 1 59 ? 4.539 -2.91 -5.953 1 96.25 59 ALA B N 1
ATOM 1565 C CA . ALA B 1 59 ? 5.742 -2.656 -6.742 1 96.25 59 ALA B CA 1
ATOM 1566 C C . ALA B 1 59 ? 6.465 -1.405 -6.254 1 96.25 59 ALA B C 1
ATOM 1568 O O . ALA B 1 59 ? 5.848 -0.354 -6.07 1 96.25 59 ALA B O 1
ATOM 1569 N N . GLY B 1 60 ? 7.797 -1.52 -5.996 1 96.06 60 GLY B N 1
ATOM 1570 C CA . GLY B 1 60 ? 8.586 -0.38 -5.551 1 96.06 60 GLY B CA 1
ATOM 1571 C C . GLY B 1 60 ? 8.711 -0.293 -4.043 1 96.06 60 GLY B C 1
ATOM 1572 O O . GLY B 1 60 ? 9.422 0.569 -3.523 1 96.06 60 GLY B O 1
ATOM 1573 N N . TYR B 1 61 ? 7.961 -1.091 -3.332 1 97.5 61 TYR B N 1
ATOM 1574 C CA . TYR B 1 61 ? 8.094 -1.177 -1.883 1 97.5 61 TYR B CA 1
ATOM 1575 C C . TYR B 1 61 ? 9.219 -2.127 -1.492 1 97.5 61 TYR B C 1
ATOM 1577 O O . TYR B 1 61 ? 9.234 -3.287 -1.908 1 97.5 61 TYR B O 1
ATOM 1585 N N . LYS B 1 62 ? 10.086 -1.728 -0.73 1 97.06 62 LYS B N 1
ATOM 1586 C CA . LYS B 1 62 ? 11.359 -2.398 -0.465 1 97.06 62 LYS B CA 1
ATOM 1587 C C . LYS B 1 62 ? 11.133 -3.854 -0.062 1 97.06 62 LYS B C 1
ATOM 1589 O O . LYS B 1 62 ? 11.781 -4.758 -0.597 1 97.06 62 LYS B O 1
ATOM 1594 N N . TYR B 1 63 ? 10.281 -4.152 0.808 1 97.44 63 TYR B N 1
ATOM 1595 C CA . TYR B 1 63 ? 10.102 -5.508 1.322 1 97.44 63 TYR B CA 1
ATOM 1596 C C . TYR B 1 63 ? 9.289 -6.355 0.349 1 97.44 63 TYR B C 1
ATOM 1598 O O . TYR B 1 63 ? 9.508 -7.562 0.236 1 97.44 63 TYR B O 1
ATOM 1606 N N . SER B 1 64 ? 8.359 -5.73 -0.353 1 98.38 64 SER B N 1
ATOM 1607 C CA . SER B 1 64 ? 7.637 -6.438 -1.409 1 98.38 64 SER B CA 1
ATOM 1608 C C . SER B 1 64 ? 8.578 -6.844 -2.539 1 98.38 64 SER B C 1
ATOM 1610 O O . SER B 1 64 ? 8.5 -7.965 -3.045 1 98.38 64 SER B O 1
ATOM 1612 N N . ASP B 1 65 ? 9.492 -5.906 -2.852 1 98.19 65 ASP B N 1
ATOM 1613 C CA . ASP B 1 65 ? 10.43 -6.199 -3.936 1 98.19 65 ASP B CA 1
ATOM 1614 C C . ASP B 1 65 ? 11.367 -7.34 -3.557 1 98.19 65 ASP B C 1
ATOM 1616 O O . ASP B 1 65 ? 11.656 -8.211 -4.375 1 98.19 65 ASP B O 1
ATOM 1620 N N . LYS B 1 66 ? 11.82 -7.316 -2.354 1 98.06 66 LYS B N 1
ATOM 1621 C CA . LYS B 1 66 ? 12.641 -8.422 -1.865 1 98.06 66 LYS B CA 1
ATOM 1622 C C . LYS B 1 66 ? 11.867 -9.734 -1.904 1 98.06 66 LYS B C 1
ATOM 1624 O O . LYS B 1 66 ? 12.398 -10.758 -2.35 1 98.06 66 LYS B O 1
ATOM 1629 N N . GLY B 1 67 ? 10.625 -9.758 -1.423 1 98.62 67 GLY B N 1
ATOM 1630 C CA . GLY B 1 67 ? 9.789 -10.945 -1.449 1 98.62 67 GLY B CA 1
ATOM 1631 C C . GLY B 1 67 ? 9.539 -11.469 -2.852 1 98.62 67 GLY B C 1
ATOM 1632 O O . GLY B 1 67 ? 9.508 -12.68 -3.072 1 98.62 67 GLY B O 1
ATOM 1633 N N . ALA B 1 68 ? 9.367 -10.531 -3.74 1 98.31 68 ALA B N 1
ATOM 1634 C CA . ALA B 1 68 ? 9.117 -10.906 -5.129 1 98.31 68 ALA B CA 1
ATOM 1635 C C . ALA B 1 68 ? 10.297 -11.688 -5.707 1 98.31 68 ALA B C 1
ATOM 1637 O O . ALA B 1 68 ? 10.109 -12.656 -6.445 1 98.31 68 ALA B O 1
ATOM 1638 N N . LYS B 1 69 ? 11.484 -11.273 -5.41 1 98.25 69 LYS B N 1
ATOM 1639 C CA . LYS B 1 69 ? 12.68 -11.977 -5.863 1 98.25 69 LYS B CA 1
ATOM 1640 C C . LYS B 1 69 ? 12.711 -13.406 -5.316 1 98.25 69 LYS B C 1
ATOM 1642 O O . LYS B 1 69 ? 12.984 -14.352 -6.055 1 98.25 69 LYS B O 1
ATOM 1647 N N . LEU B 1 70 ? 12.453 -13.555 -4.047 1 98.75 70 LEU B N 1
ATOM 1648 C CA . LEU B 1 70 ? 12.43 -14.875 -3.42 1 98.75 70 LEU B CA 1
ATOM 1649 C C . LEU B 1 70 ? 11.312 -15.734 -4.008 1 98.75 70 LEU B C 1
ATOM 1651 O O . LEU B 1 70 ? 11.5 -16.938 -4.234 1 98.75 70 LEU B O 1
ATOM 1655 N N . PHE B 1 71 ? 10.203 -15.133 -4.277 1 98.75 71 PHE B N 1
ATOM 1656 C CA . PHE B 1 71 ? 9.055 -15.82 -4.867 1 98.75 71 PHE B CA 1
ATOM 1657 C C . PHE B 1 71 ? 9.406 -16.375 -6.242 1 98.75 71 PHE B C 1
ATOM 1659 O O . PHE B 1 71 ? 9.094 -17.516 -6.551 1 98.75 71 PHE B O 1
ATOM 1666 N N . THR B 1 72 ? 10.047 -15.547 -7.016 1 98.06 72 THR B N 1
ATOM 1667 C CA . THR B 1 72 ? 10.461 -15.969 -8.352 1 98.06 72 THR B CA 1
ATOM 1668 C C . THR B 1 72 ? 11.445 -17.125 -8.266 1 98.06 72 THR B C 1
ATOM 1670 O O . THR B 1 72 ? 11.352 -18.094 -9.031 1 98.06 72 THR B O 1
ATOM 1673 N N . LYS B 1 73 ? 12.367 -17.031 -7.371 1 97.75 73 LYS B N 1
ATOM 1674 C CA . LYS B 1 73 ? 13.305 -18.125 -7.168 1 97.75 73 LYS B CA 1
ATOM 1675 C C . LYS B 1 73 ? 12.578 -19.422 -6.809 1 97.75 73 LYS B C 1
ATOM 1677 O O . LYS B 1 73 ? 12.891 -20.484 -7.336 1 97.75 73 LYS B O 1
ATOM 1682 N N . ALA B 1 74 ? 11.609 -19.359 -5.934 1 97.88 74 ALA B N 1
ATOM 1683 C CA . ALA B 1 74 ? 10.844 -20.516 -5.516 1 97.88 74 ALA B CA 1
ATOM 1684 C C . ALA B 1 74 ? 10.062 -21.109 -6.688 1 97.88 74 ALA B C 1
ATOM 1686 O O . ALA B 1 74 ? 10.016 -22.328 -6.855 1 97.88 74 ALA B O 1
ATOM 1687 N N . SER B 1 75 ? 9.445 -20.25 -7.461 1 97.56 75 SER B N 1
ATOM 1688 C CA . SER B 1 75 ? 8.586 -20.703 -8.547 1 97.56 75 SER B CA 1
ATOM 1689 C C . SER B 1 75 ? 9.375 -21.469 -9.609 1 97.56 75 SER B C 1
ATOM 1691 O O . SER B 1 75 ? 8.805 -22.25 -10.367 1 97.56 75 SER B O 1
ATOM 1693 N N . LYS B 1 76 ? 10.633 -21.234 -9.664 1 96.44 76 LYS B N 1
ATOM 1694 C CA . LYS B 1 76 ? 11.477 -21.844 -10.688 1 96.44 76 LYS B CA 1
ATOM 1695 C C . LYS B 1 76 ? 11.93 -23.25 -10.273 1 96.44 76 LYS B C 1
ATOM 1697 O O . LYS B 1 76 ? 12.523 -23.969 -11.07 1 96.44 76 LYS B O 1
ATOM 1702 N N . ASP B 1 77 ? 11.625 -23.609 -9.047 1 95.38 77 ASP B N 1
ATOM 1703 C CA . ASP B 1 77 ? 11.961 -24.953 -8.586 1 95.38 77 ASP B CA 1
ATOM 1704 C C . ASP B 1 77 ? 11.195 -26.016 -9.375 1 95.38 77 ASP B C 1
ATOM 1706 O O . ASP B 1 77 ? 9.969 -25.938 -9.492 1 95.38 77 ASP B O 1
ATOM 1710 N N . LYS B 1 78 ? 11.836 -27.016 -9.883 1 93.38 78 LYS B N 1
ATOM 1711 C CA . LYS B 1 78 ? 11.266 -28.062 -10.727 1 93.38 78 LYS B CA 1
ATOM 1712 C C . LYS B 1 78 ? 10.18 -28.844 -9.984 1 93.38 78 LYS B C 1
ATOM 1714 O O . LYS B 1 78 ? 9.258 -29.375 -10.602 1 93.38 78 LYS B O 1
ATOM 1719 N N . LYS B 1 79 ? 10.305 -28.859 -8.68 1 93.25 79 LYS B N 1
ATOM 1720 C CA . LYS B 1 79 ? 9.32 -29.562 -7.855 1 93.25 79 LYS B CA 1
ATOM 1721 C C . LYS B 1 79 ? 7.922 -28.969 -8.047 1 93.25 79 LYS B C 1
ATOM 1723 O O . LYS B 1 79 ? 6.922 -29.656 -7.836 1 93.25 79 LYS B O 1
ATOM 1728 N N . TYR B 1 80 ? 7.926 -27.766 -8.547 1 94.12 80 TYR B N 1
ATOM 1729 C CA . TYR B 1 80 ? 6.652 -27.062 -8.648 1 94.12 80 TYR B CA 1
ATOM 1730 C C . TYR B 1 80 ? 6.277 -26.828 -10.109 1 94.12 80 TYR B C 1
ATOM 1732 O O . TYR B 1 80 ? 5.586 -25.859 -10.422 1 94.12 80 TYR B O 1
ATOM 1740 N N . GLU B 1 81 ? 6.684 -27.562 -10.977 1 92 81 GLU B N 1
ATOM 1741 C CA . GLU B 1 81 ? 6.48 -27.391 -12.406 1 92 81 GLU B CA 1
ATOM 1742 C C . GLU B 1 81 ? 4.996 -27.438 -12.766 1 92 81 GLU B C 1
ATOM 1744 O O . GLU B 1 81 ? 4.57 -26.844 -13.766 1 92 81 GLU B O 1
ATOM 1749 N N . LYS B 1 82 ? 4.168 -28.078 -11.953 1 91.88 82 LYS B N 1
ATOM 1750 C CA . LYS B 1 82 ? 2.742 -28.219 -12.242 1 91.88 82 LYS B CA 1
ATOM 1751 C C . LYS B 1 82 ? 1.919 -27.188 -11.469 1 91.88 82 LYS B C 1
ATOM 1753 O O . LYS B 1 82 ? 0.688 -27.188 -11.547 1 91.88 82 LYS B O 1
ATOM 1758 N N . VAL B 1 83 ? 2.592 -26.422 -10.719 1 95.19 83 VAL B N 1
ATOM 1759 C CA . VAL B 1 83 ? 1.934 -25.391 -9.922 1 95.19 83 VAL B CA 1
ATOM 1760 C C . VAL B 1 83 ? 1.882 -24.078 -10.703 1 95.19 83 VAL B C 1
ATOM 1762 O O . VAL B 1 83 ? 2.861 -23.703 -11.344 1 95.19 83 VAL B O 1
ATOM 1765 N N . ASN B 1 84 ? 0.736 -23.375 -10.727 1 95.69 84 ASN B N 1
ATOM 1766 C CA . ASN B 1 84 ? 0.623 -22.047 -11.32 1 95.69 84 ASN B CA 1
ATOM 1767 C C . ASN B 1 84 ? 1.067 -20.953 -10.352 1 95.69 84 ASN B C 1
ATOM 1769 O O . ASN B 1 84 ? 0.591 -20.906 -9.219 1 95.69 84 ASN B O 1
ATOM 1773 N N . PHE B 1 85 ? 1.96 -20.109 -10.805 1 97.5 85 PHE B N 1
ATOM 1774 C CA . PHE B 1 85 ? 2.434 -18.984 -10.016 1 97.5 85 PHE B CA 1
ATOM 1775 C C . PHE B 1 85 ? 2.027 -17.672 -10.672 1 97.5 85 PHE B C 1
ATOM 1777 O O . PHE B 1 85 ? 2.09 -17.531 -11.891 1 97.5 85 PHE B O 1
ATOM 1784 N N . ALA B 1 86 ? 1.597 -16.766 -9.852 1 97.19 86 ALA B N 1
ATOM 1785 C CA . ALA B 1 86 ? 1.288 -15.43 -10.359 1 97.19 86 ALA B CA 1
ATOM 1786 C C . ALA B 1 86 ? 1.72 -14.352 -9.367 1 97.19 86 ALA B C 1
ATOM 1788 O O . ALA B 1 86 ? 1.876 -14.625 -8.172 1 97.19 86 ALA B O 1
ATOM 1789 N N . SER B 1 87 ? 1.996 -13.266 -9.844 1 97 87 SER B N 1
ATOM 1790 C CA . SER B 1 87 ? 2.203 -12.055 -9.062 1 97 87 SER B CA 1
ATOM 1791 C C . SER B 1 87 ? 1.173 -10.984 -9.422 1 97 87 SER B C 1
ATOM 1793 O O . SER B 1 87 ? 0.845 -10.797 -10.594 1 97 87 SER B O 1
ATOM 1795 N N . PHE B 1 88 ? 0.633 -10.383 -8.398 1 97.06 88 PHE B N 1
ATOM 1796 C CA . PHE B 1 88 ? -0.364 -9.336 -8.586 1 97.06 88 PHE B CA 1
ATOM 1797 C C . PHE B 1 88 ? 0.051 -8.055 -7.875 1 97.06 88 PHE B C 1
ATOM 1799 O O . PHE B 1 88 ? 0.255 -8.055 -6.656 1 97.06 88 PHE B O 1
ATOM 1806 N N . ASN B 1 89 ? 0.173 -6.977 -8.617 1 96.12 89 ASN B N 1
ATOM 1807 C CA . ASN B 1 89 ? 0.492 -5.672 -8.039 1 96.12 89 ASN B CA 1
ATOM 1808 C C . ASN B 1 89 ? -0.748 -4.996 -7.465 1 96.12 89 ASN B C 1
ATOM 1810 O O . ASN B 1 89 ? -1.659 -4.625 -8.211 1 96.12 89 ASN B O 1
ATOM 1814 N N . CYS B 1 90 ? -0.696 -4.727 -6.156 1 95.31 90 CYS B N 1
ATOM 1815 C CA . CYS B 1 90 ? -1.874 -4.191 -5.48 1 95.31 90 CYS B CA 1
ATOM 1816 C C . CYS B 1 90 ? -1.816 -2.672 -5.406 1 95.31 90 CYS B C 1
ATOM 1818 O O . CYS B 1 90 ? -2.777 -2.029 -4.973 1 95.31 90 CYS B O 1
ATOM 1820 N N . LEU B 1 91 ? -0.699 -2.014 -5.785 1 93.38 91 LEU B N 1
ATOM 1821 C CA . LEU B 1 91 ? -0.488 -0.582 -5.594 1 93.38 91 LEU B CA 1
ATOM 1822 C C . LEU B 1 91 ? -1.628 0.223 -6.211 1 93.38 91 LEU B C 1
ATOM 1824 O O . LEU B 1 91 ? -2.141 1.156 -5.586 1 93.38 91 LEU B O 1
ATOM 1828 N N . ASP B 1 92 ? -2.121 -0.062 -7.363 1 88.25 92 ASP B N 1
ATOM 1829 C CA . ASP B 1 92 ? -3.209 0.662 -8.016 1 88.25 92 ASP B CA 1
ATOM 1830 C C . ASP B 1 92 ? -4.508 -0.137 -7.965 1 88.25 92 ASP B C 1
ATOM 1832 O O . ASP B 1 92 ? -5.449 0.15 -8.711 1 88.25 92 ASP B O 1
ATOM 1836 N N . ASN B 1 93 ? -4.539 -1.124 -7.137 1 90.75 93 ASN B N 1
ATOM 1837 C CA . ASN B 1 93 ? -5.695 -1.997 -6.98 1 90.75 93 ASN B CA 1
ATOM 1838 C C . ASN B 1 93 ? -5.879 -2.432 -5.531 1 90.75 93 ASN B C 1
ATOM 1840 O O . ASN B 1 93 ? -6.152 -3.602 -5.258 1 90.75 93 ASN B O 1
ATOM 1844 N N . ILE B 1 94 ? -5.695 -1.468 -4.73 1 91.5 94 ILE B N 1
ATOM 1845 C CA . ILE B 1 94 ? -5.719 -1.789 -3.309 1 91.5 94 ILE B CA 1
ATOM 1846 C C . ILE B 1 94 ? -7.109 -2.275 -2.912 1 91.5 94 ILE B C 1
ATOM 1848 O O . ILE B 1 94 ? -7.246 -3.17 -2.074 1 91.5 94 ILE B O 1
ATOM 1852 N N . ASP B 1 95 ? -8.133 -1.705 -3.496 1 90 95 ASP B N 1
ATOM 1853 C CA . ASP B 1 95 ? -9.508 -2.096 -3.201 1 90 95 ASP B CA 1
ATOM 1854 C C . ASP B 1 95 ? -9.75 -3.564 -3.541 1 90 95 ASP B C 1
ATOM 1856 O O . ASP B 1 95 ? -10.367 -4.293 -2.766 1 90 95 ASP B O 1
ATOM 1860 N N . TYR B 1 96 ? -9.281 -4.004 -4.652 1 92.19 96 TYR B N 1
ATOM 1861 C CA . TYR B 1 96 ? -9.422 -5.395 -5.062 1 92.19 96 TYR B CA 1
ATOM 1862 C C . TYR B 1 96 ? -8.742 -6.328 -4.07 1 92.19 96 TYR B C 1
ATOM 1864 O O . TYR B 1 96 ? -9.328 -7.328 -3.645 1 92.19 96 TYR B O 1
ATOM 1872 N N . CYS B 1 97 ? -7.473 -5.984 -3.684 1 94.31 97 CYS B N 1
ATOM 1873 C CA . CYS B 1 97 ? -6.707 -6.844 -2.789 1 94.31 97 CYS B CA 1
ATOM 1874 C C . CYS B 1 97 ? -7.352 -6.91 -1.41 1 94.31 97 CYS B C 1
ATOM 1876 O O . CYS B 1 97 ? -7.453 -7.988 -0.819 1 94.31 97 CYS B O 1
ATOM 1878 N N . PHE B 1 98 ? -7.789 -5.797 -0.983 1 92.12 98 PHE B N 1
ATOM 1879 C CA . PHE B 1 98 ? -8.477 -5.781 0.302 1 92.12 98 PHE B CA 1
ATOM 1880 C C . PHE B 1 98 ? -9.742 -6.637 0.251 1 92.12 98 PHE B C 1
ATOM 1882 O O . PHE B 1 98 ? -10.023 -7.387 1.186 1 92.12 98 PHE B O 1
ATOM 1889 N N . ALA B 1 99 ? -10.5 -6.488 -0.789 1 91.62 99 ALA B N 1
ATOM 1890 C CA . ALA B 1 99 ? -11.727 -7.266 -0.938 1 91.62 99 ALA B CA 1
ATOM 1891 C C . ALA B 1 99 ? -11.43 -8.758 -0.949 1 91.62 99 ALA B C 1
ATOM 1893 O O . ALA B 1 99 ? -12.273 -9.57 -0.544 1 91.62 99 ALA B O 1
ATOM 1894 N N . LYS B 1 100 ? -10.25 -9.125 -1.386 1 93.56 100 LYS B N 1
ATOM 1895 C CA . LYS B 1 100 ? -9.836 -10.531 -1.434 1 93.56 100 LYS B CA 1
ATOM 1896 C C . LYS B 1 100 ? -9.312 -10.992 -0.078 1 93.56 100 LYS B C 1
ATOM 1898 O O . LYS B 1 100 ? -8.961 -12.164 0.089 1 93.56 100 LYS B O 1
ATOM 1903 N N . GLY B 1 101 ? -9.227 -10.031 0.825 1 93.88 101 GLY B N 1
ATOM 1904 C CA . GLY B 1 101 ? -8.758 -10.383 2.154 1 93.88 101 GLY B CA 1
ATOM 1905 C C . GLY B 1 101 ? -7.266 -10.156 2.334 1 93.88 101 GLY B C 1
ATOM 1906 O O . GLY B 1 101 ? -6.668 -10.648 3.293 1 93.88 101 GLY B O 1
ATOM 1907 N N . ILE B 1 102 ? -6.648 -9.492 1.417 1 95.62 102 ILE B N 1
ATOM 1908 C CA . ILE B 1 102 ? -5.234 -9.148 1.508 1 95.62 102 ILE B CA 1
ATOM 1909 C C . ILE B 1 102 ? -5.074 -7.754 2.109 1 95.62 102 ILE B C 1
ATOM 1911 O O . ILE B 1 102 ? -5.359 -6.754 1.45 1 95.62 102 ILE B O 1
ATOM 1915 N N . SER B 1 103 ? -4.551 -7.699 3.332 1 92.75 103 SER B N 1
ATOM 1916 C CA . SER B 1 103 ? -4.445 -6.414 4.016 1 92.75 103 SER B CA 1
ATOM 1917 C C . SER B 1 103 ? -3.012 -6.137 4.453 1 92.75 103 SER B C 1
ATOM 1919 O O . SER B 1 103 ? -2.719 -5.074 5.004 1 92.75 103 SER B O 1
ATOM 1921 N N . LYS B 1 104 ? -2.158 -7.078 4.301 1 95.5 104 LYS B N 1
ATOM 1922 C CA . LYS B 1 104 ? -0.73 -6.945 4.582 1 95.5 104 LYS B CA 1
ATOM 1923 C C . LYS B 1 104 ? 0.101 -7.188 3.326 1 95.5 104 LYS B C 1
ATOM 1925 O O . LYS B 1 104 ? -0.221 -8.062 2.521 1 95.5 104 LYS B O 1
ATOM 1930 N N . PHE B 1 105 ? 1.155 -6.445 3.217 1 96.81 105 PHE B N 1
ATOM 1931 C CA . PHE B 1 105 ? 1.949 -6.598 2.002 1 96.81 105 PHE B CA 1
ATOM 1932 C C . PHE B 1 105 ? 3.424 -6.789 2.34 1 96.81 105 PHE B C 1
ATOM 1934 O O . PHE B 1 105 ? 3.939 -6.16 3.266 1 96.81 105 PHE B O 1
ATOM 1941 N N . PRO B 1 106 ? 4.086 -7.641 1.623 1 98.06 106 PRO B N 1
ATOM 1942 C CA . PRO B 1 106 ? 3.484 -8.586 0.677 1 98.06 106 PRO B CA 1
ATOM 1943 C C . PRO B 1 106 ? 2.771 -9.742 1.371 1 98.06 106 PRO B C 1
ATOM 1945 O O . PRO B 1 106 ? 2.863 -9.883 2.594 1 98.06 106 PRO B O 1
ATOM 1948 N N . SER B 1 107 ? 1.969 -10.422 0.616 1 98.5 107 SER B N 1
ATOM 1949 C CA . SER B 1 107 ? 1.351 -11.68 1.029 1 98.5 107 SER B CA 1
ATOM 1950 C C . SER B 1 107 ? 1.405 -12.711 -0.087 1 98.5 107 SER B C 1
ATOM 1952 O O . SER B 1 107 ? 1.125 -12.398 -1.246 1 98.5 107 SER B O 1
ATOM 1954 N N . ILE B 1 108 ? 1.807 -13.906 0.248 1 98.81 108 ILE B N 1
ATOM 1955 C CA . ILE B 1 108 ? 1.73 -15.031 -0.679 1 98.81 108 ILE B CA 1
ATOM 1956 C C . ILE B 1 108 ? 0.561 -15.938 -0.297 1 98.81 108 ILE B C 1
ATOM 1958 O O . ILE B 1 108 ? 0.393 -16.281 0.875 1 98.81 108 ILE B O 1
ATOM 1962 N N . THR B 1 109 ? -0.224 -16.297 -1.269 1 98.56 109 THR B N 1
ATOM 1963 C CA . THR B 1 109 ? -1.416 -17.078 -0.98 1 98.56 109 THR B CA 1
ATOM 1964 C C . THR B 1 109 ? -1.375 -18.422 -1.725 1 98.56 109 THR B C 1
ATOM 1966 O O . THR B 1 109 ? -0.758 -18.516 -2.787 1 98.56 109 THR B O 1
ATOM 1969 N N . LEU B 1 110 ? -1.945 -19.422 -1.124 1 98.62 110 LEU B N 1
ATOM 1970 C CA . LEU B 1 110 ? -2.377 -20.641 -1.802 1 98.62 110 LEU B CA 1
ATOM 1971 C C . LEU B 1 110 ? -3.857 -20.578 -2.16 1 98.62 110 LEU B C 1
ATOM 1973 O O . LEU B 1 110 ? -4.703 -20.391 -1.283 1 98.62 110 LEU B O 1
ATOM 1977 N N . GLU B 1 111 ? -4.145 -20.672 -3.422 1 97.62 111 GLU B N 1
ATOM 1978 C CA . GLU B 1 111 ? -5.523 -20.5 -3.867 1 97.62 111 GLU B CA 1
ATOM 1979 C C . GLU B 1 111 ? -5.988 -21.672 -4.719 1 97.62 111 GLU B C 1
ATOM 1981 O O . GLU B 1 111 ? -5.219 -22.203 -5.527 1 97.62 111 GLU B O 1
ATOM 1986 N N . GLN B 1 112 ? -7.219 -22.047 -4.547 1 97.62 112 GLN B N 1
ATOM 1987 C CA . GLN B 1 112 ? -7.875 -23.094 -5.32 1 97.62 112 GLN B CA 1
ATOM 1988 C C . GLN B 1 112 ? -9.188 -22.594 -5.922 1 97.62 112 GLN B C 1
ATOM 1990 O O . GLN B 1 112 ? -10.109 -22.219 -5.195 1 97.62 112 GLN B O 1
ATOM 1995 N N . ASN B 1 113 ? -9.273 -22.531 -7.195 1 97.06 113 ASN B N 1
ATOM 1996 C CA . ASN B 1 113 ? -10.477 -22.125 -7.922 1 97.06 113 ASN B CA 1
ATOM 1997 C C . ASN B 1 113 ? -10.992 -20.781 -7.43 1 97.06 113 ASN B C 1
ATOM 1999 O O . ASN B 1 113 ? -12.195 -20.641 -7.172 1 97.06 113 ASN B O 1
ATOM 2003 N N . GLY B 1 114 ? -10.062 -19.906 -7.125 1 94.94 114 GLY B N 1
ATOM 2004 C CA . GLY B 1 114 ? -10.414 -18.531 -6.805 1 94.94 114 GLY B CA 1
ATOM 2005 C C . GLY B 1 114 ? -10.555 -18.281 -5.312 1 94.94 114 GLY B C 1
ATOM 2006 O O . GLY B 1 114 ? -10.797 -17.156 -4.883 1 94.94 114 GLY B O 1
ATOM 2007 N N . ARG B 1 115 ? -10.375 -19.344 -4.578 1 96.5 115 ARG B N 1
ATOM 2008 C CA . ARG B 1 115 ? -10.531 -19.219 -3.133 1 96.5 115 ARG B CA 1
ATOM 2009 C C . ARG B 1 115 ? -9.18 -19.312 -2.43 1 96.5 115 ARG B C 1
ATOM 2011 O O . ARG B 1 115 ? -8.383 -20.203 -2.715 1 96.5 115 ARG B O 1
ATOM 2018 N N . ILE B 1 116 ? -8.914 -18.406 -1.546 1 97.94 116 ILE B N 1
ATOM 2019 C CA . ILE B 1 116 ? -7.68 -18.422 -0.767 1 97.94 116 ILE B CA 1
ATOM 2020 C C . ILE B 1 116 ? -7.789 -19.469 0.339 1 97.94 116 ILE B C 1
ATOM 2022 O O . ILE B 1 116 ? -8.703 -19.422 1.166 1 97.94 116 ILE B O 1
ATOM 2026 N N . LYS B 1 117 ? -6.91 -20.422 0.344 1 98.06 117 LYS B N 1
ATOM 2027 C CA . LYS B 1 117 ? -6.891 -21.484 1.332 1 98.06 117 LYS B CA 1
ATOM 2028 C C . LYS B 1 117 ? -5.961 -21.156 2.494 1 98.06 117 LYS B C 1
ATOM 2030 O O . LYS B 1 117 ? -6.195 -21.562 3.629 1 98.06 117 LYS B O 1
ATOM 2035 N N . SER B 1 118 ? -4.844 -20.453 2.25 1 98.19 118 SER B N 1
ATOM 2036 C CA . SER B 1 118 ? -3.844 -20.078 3.24 1 98.19 118 SER B CA 1
ATOM 2037 C C . SER B 1 118 ? -3.059 -18.844 2.787 1 98.19 118 SER B C 1
ATOM 2039 O O . SER B 1 118 ? -2.986 -18.547 1.591 1 98.19 118 SER B O 1
ATOM 2041 N N . LYS B 1 119 ? -2.496 -18.156 3.762 1 98.25 119 LYS B N 1
ATOM 2042 C CA . LYS B 1 119 ? -1.712 -16.953 3.479 1 98.25 119 LYS B CA 1
ATOM 2043 C C . LYS B 1 119 ? -0.406 -16.953 4.266 1 98.25 119 LYS B C 1
ATOM 2045 O O . LYS B 1 119 ? -0.379 -17.344 5.434 1 98.25 119 LYS B O 1
ATOM 2050 N N . LEU B 1 120 ? 0.596 -16.562 3.619 1 98.5 120 LEU B N 1
ATOM 2051 C CA . LEU B 1 120 ? 1.85 -16.141 4.234 1 98.5 120 LEU B CA 1
ATOM 2052 C C . LEU B 1 120 ? 2.002 -14.625 4.164 1 98.5 120 LEU B C 1
ATOM 2054 O O . LEU B 1 120 ? 2.342 -14.078 3.111 1 98.5 120 LEU B O 1
ATOM 2058 N N . GLN B 1 121 ? 1.747 -13.977 5.277 1 97.75 121 GLN B N 1
ATOM 2059 C CA . GLN B 1 121 ? 1.727 -12.516 5.301 1 97.75 121 GLN B CA 1
ATOM 2060 C C . GLN B 1 121 ? 3.092 -11.953 5.68 1 97.75 121 GLN B C 1
ATOM 2062 O O . GLN B 1 121 ? 3.779 -12.5 6.543 1 97.75 121 GLN B O 1
ATOM 2067 N N . GLY B 1 122 ? 3.453 -10.844 5.039 1 97.25 122 GLY B N 1
ATOM 2068 C CA . GLY B 1 122 ? 4.75 -10.234 5.281 1 97.25 122 GLY B CA 1
ATOM 2069 C C . GLY B 1 122 ? 5.836 -10.75 4.355 1 97.25 122 GLY B C 1
ATOM 2070 O O . GLY B 1 122 ? 5.688 -11.812 3.746 1 97.25 122 GLY B O 1
ATOM 2071 N N . ALA B 1 123 ? 6.844 -10.062 4.234 1 97.5 123 ALA B N 1
ATOM 2072 C CA . ALA B 1 123 ? 7.941 -10.461 3.361 1 97.5 123 ALA B CA 1
ATOM 2073 C C . ALA B 1 123 ? 8.578 -11.766 3.848 1 97.5 123 ALA B C 1
ATOM 2075 O O . ALA B 1 123 ? 8.977 -11.867 5.012 1 97.5 123 ALA B O 1
ATOM 2076 N N . PRO B 1 124 ? 8.648 -12.742 2.947 1 98.5 124 PRO B N 1
ATOM 2077 C CA . PRO B 1 124 ? 9.391 -13.938 3.346 1 98.5 124 PRO B CA 1
ATOM 2078 C C . PRO B 1 124 ? 10.867 -13.656 3.609 1 98.5 124 PRO B C 1
ATOM 2080 O O . PRO B 1 124 ? 11.445 -12.758 2.992 1 98.5 124 PRO B O 1
ATOM 2083 N N . ARG B 1 125 ? 11.422 -14.547 4.398 1 97.5 125 ARG B N 1
ATOM 2084 C CA . ARG B 1 125 ? 12.812 -14.336 4.801 1 97.5 125 ARG B CA 1
ATOM 2085 C C . ARG B 1 125 ? 13.766 -15.125 3.914 1 97.5 125 ARG B C 1
ATOM 2087 O O . ARG B 1 125 ? 14.953 -14.797 3.826 1 97.5 125 ARG B O 1
ATOM 2094 N N . ALA B 1 126 ? 13.281 -16.172 3.359 1 98.5 126 ALA B N 1
ATOM 2095 C CA . ALA B 1 126 ? 14.086 -17.062 2.516 1 98.5 126 ALA B CA 1
ATOM 2096 C C . ALA B 1 126 ? 13.203 -17.828 1.54 1 98.5 126 ALA B C 1
ATOM 2098 O O . ALA B 1 126 ? 12 -17.969 1.756 1 98.5 126 ALA B O 1
ATOM 2099 N N . VAL B 1 127 ? 13.867 -18.312 0.503 1 98.5 127 VAL B N 1
ATOM 2100 C CA . VAL B 1 127 ? 13.164 -19.109 -0.495 1 98.5 127 VAL B CA 1
ATOM 2101 C C . VAL B 1 127 ? 12.531 -20.328 0.172 1 98.5 127 VAL B C 1
ATOM 2103 O O . VAL B 1 127 ? 11.406 -20.719 -0.16 1 98.5 127 VAL B O 1
ATOM 2106 N N . GLU B 1 128 ? 13.25 -20.875 1.156 1 98.38 128 GLU B N 1
ATOM 2107 C CA . GLU B 1 128 ? 12.797 -22.094 1.83 1 98.38 128 GLU B CA 1
ATOM 2108 C C . GLU B 1 128 ? 11.477 -21.859 2.566 1 98.38 128 GLU B C 1
ATOM 2110 O O . GLU B 1 128 ? 10.641 -22.75 2.656 1 98.38 128 GLU B O 1
ATOM 2115 N N . GLN B 1 129 ? 11.273 -20.688 3.125 1 98.69 129 GLN B N 1
ATOM 2116 C CA . GLN B 1 129 ? 10.016 -20.375 3.785 1 98.69 129 GLN B CA 1
ATOM 2117 C C . GLN B 1 129 ? 8.844 -20.469 2.812 1 98.69 129 GLN B C 1
ATOM 2119 O O . GLN B 1 129 ? 7.773 -20.969 3.166 1 98.69 129 GLN B O 1
ATOM 2124 N N . ILE B 1 130 ? 9.016 -20.016 1.635 1 98.75 130 ILE B N 1
ATOM 2125 C CA . ILE B 1 130 ? 7.977 -20.047 0.611 1 98.75 130 ILE B CA 1
ATOM 2126 C C . ILE B 1 130 ? 7.695 -21.5 0.215 1 98.75 130 ILE B C 1
ATOM 2128 O O . ILE B 1 130 ? 6.535 -21.906 0.124 1 98.75 130 ILE B O 1
ATOM 2132 N N . LYS B 1 131 ? 8.773 -22.234 0.013 1 98.25 131 LYS B N 1
ATOM 2133 C CA . LYS B 1 131 ? 8.625 -23.625 -0.378 1 98.25 131 LYS B CA 1
ATOM 2134 C C . LYS B 1 131 ? 7.891 -24.422 0.696 1 98.25 131 LYS B C 1
ATOM 2136 O O . LYS B 1 131 ? 7.02 -25.234 0.384 1 98.25 131 LYS B O 1
ATOM 2141 N N . GLN B 1 132 ? 8.219 -24.172 1.976 1 97.62 132 GLN B N 1
ATOM 2142 C CA . GLN B 1 132 ? 7.531 -24.844 3.078 1 97.62 132 GLN B CA 1
ATOM 2143 C C . GLN B 1 132 ? 6.055 -24.453 3.119 1 97.62 132 GLN B C 1
ATOM 2145 O O . GLN B 1 132 ? 5.195 -25.297 3.408 1 97.62 132 GLN B O 1
ATOM 2150 N N . PHE B 1 133 ? 5.77 -23.266 2.799 1 98.56 133 PHE B N 1
ATOM 2151 C CA . PHE B 1 133 ? 4.398 -22.766 2.781 1 98.56 133 PHE B CA 1
ATOM 2152 C C . PHE B 1 133 ? 3.578 -23.484 1.715 1 98.56 133 PHE B C 1
ATOM 2154 O O . PHE B 1 133 ? 2.418 -23.828 1.945 1 98.56 133 PHE B O 1
ATOM 2161 N N . ILE B 1 134 ? 4.184 -23.719 0.574 1 97.38 134 ILE B N 1
ATOM 2162 C CA . ILE B 1 134 ? 3.49 -24.359 -0.541 1 97.38 134 ILE B CA 1
ATOM 2163 C C . ILE B 1 134 ? 3.209 -25.812 -0.208 1 97.38 134 ILE B C 1
ATOM 2165 O O . ILE B 1 134 ? 2.191 -26.375 -0.628 1 97.38 134 ILE B O 1
ATOM 2169 N N . GLN B 1 135 ? 4.082 -26.422 0.517 1 92.5 135 GLN B N 1
ATOM 2170 C CA . GLN B 1 135 ? 3.979 -27.844 0.806 1 92.5 135 GLN B CA 1
ATOM 2171 C C . GLN B 1 135 ? 2.99 -28.109 1.938 1 92.5 135 GLN B C 1
ATOM 2173 O O . GLN B 1 135 ? 2.674 -29.266 2.238 1 92.5 135 GLN B O 1
ATOM 2178 N N . LYS B 1 136 ? 2.451 -27.078 2.545 1 81.69 136 LYS B N 1
ATOM 2179 C CA . LYS B 1 136 ? 1.453 -27.281 3.592 1 81.69 136 LYS B CA 1
ATOM 2180 C C . LYS B 1 136 ? 0.154 -27.828 3.016 1 81.69 136 LYS B C 1
ATOM 2182 O O . LYS B 1 136 ? -0.19 -27.547 1.865 1 81.69 136 LYS B O 1
#

InterPro domains:
  IPR013766 Thioredoxin domain [PF00085] (73-136)
  IPR036249 Thioredoxin-like superfamily [SSF52833] (46-136)

Nearest PDB structures (foldseek):
  2j23-assembly1_A  TM=8.620E-01  e=1.670E-06  Malassezia sympodialis
  5ykw-assembly1_A  TM=8.041E-01  e=2.595E-06  Saccharomyces cerevisiae S288C
  2j23-assembly2_B  TM=8.277E-01  e=1.947E-05  Malassezia sympodialis
  7vqw-assembly2_B  TM=7.410E-01  e=6.674E-06  synthetic construct
  2b5e-assembly1_A  TM=7.775E-01  e=9.739E-06  Saccharomyces cerevisiae

pLDDT: mean 81.65, std 24.68, range [26.83, 98.88]

Foldseek 3Di:
DPDDDDPPPPPPPPPPPPVPPPPPPPPVQPPQQAAAEDEDPVPCQVLLAAKEKEKEAAPPDPLLVQLNVLLSVLSNDPVCSVYHYHYYHCNVPVVVCVVLVHDAPTKIFIGHSSHTPDIDGTRDDHNVVVVVVVVD/DPDDPDDPPPPPPPPPPPPPPPPPPPPVQPPQQAAAEDEDPVPCQVLLAAKEKEKEAAPPDPLLVQLNVLLSVLSNDPVCNVYHYHYYHCNVPVVVCVVLVHDAPTKIFIGHSSHTPDIDGTRDDHNVVVVVVVVD